Protein AF-A0A3N5VUL4-F1 (afdb_monomer_lite)

Foldseek 3Di:
DKDKDFPCVQPVPDDFAQVLFFWKKWWKAKQDQAKKKKWFQDPLGIQIKIKRADHPFTKIDTHTCVLQADFDPDDPDPCRRFWDDFLGIIMGGDPNHHHSRGGGMIMMGGDPDDDDMDMDTNDIDTHRDRPGMDTPDDDAQAELLRDGPSDDDPQDQPDLVSLVVVVVVVDPDDPPDPADADPQRAGPVAFDDQPQAWDWDQDPNDIFIAHNGGGTDDDDDDPDPDLQDWDFCVVNVRNYPDFPDLVQAHPDPDDDSVRTGRSSSVSVVSD

Secondary structure (DSSP, 8-state):
-EEEE-HHHH-TT--S--TT-SEEEEEEEESSS--EEEEEEETTEEEEEEEEEPBSS-EEEEEETHHHHS-----SSHHHHHEEEETTEEEEE-S-----S---EEEEE-SS-SS---EEEEEEEEESS----EE-S-S--B-TTS-BTT---TT--SSHHHHHHHHHHH----PPPSS-B-TTS-EEEEE----SS-EEEEETTEEEEE-TTSEEE-----S--SS--PEE-TT-GGGBSS---GGG----SSS-GGGEE-HHHHHHHH-

Structure (mmCIF, N/CA/C/O backbone):
data_AF-A0A3N5VUL4-F1
#
_entry.id   AF-A0A3N5VUL4-F1
#
loop_
_atom_site.group_PDB
_atom_site.id
_atom_site.type_symbol
_atom_site.label_atom_id
_atom_site.label_alt_id
_atom_site.label_comp_id
_atom_site.label_asym_id
_atom_site.label_entity_id
_atom_site.label_seq_id
_atom_site.pdbx_PDB_ins_code
_atom_site.Cartn_x
_atom_site.Cartn_y
_atom_site.Cartn_z
_atom_site.occupancy
_atom_site.B_iso_or_equiv
_atom_site.auth_seq_id
_atom_site.auth_comp_id
_atom_site.auth_asym_id
_atom_site.auth_atom_id
_atom_site.pdbx_PDB_model_num
ATOM 1 N N . MET A 1 1 ? -14.048 12.259 -1.646 1.00 84.81 1 MET A N 1
ATOM 2 C CA . MET A 1 1 ? -15.357 11.975 -1.009 1.00 84.81 1 MET A CA 1
ATOM 3 C C . MET A 1 1 ? -15.102 11.783 0.473 1.00 84.81 1 MET A C 1
ATOM 5 O O . MET A 1 1 ? -14.231 10.982 0.784 1.00 84.81 1 MET A O 1
ATOM 9 N N . GLU A 1 2 ? -15.780 12.524 1.351 1.00 92.75 2 GLU A N 1
ATOM 10 C CA . GLU A 1 2 ? -15.574 12.475 2.808 1.00 92.75 2 GLU A CA 1
ATOM 11 C C . GLU A 1 2 ? -16.905 12.273 3.532 1.00 92.75 2 GLU A C 1
ATOM 13 O O . GLU A 1 2 ? -17.906 12.890 3.168 1.00 92.75 2 GLU A O 1
ATOM 18 N N . TYR A 1 3 ? -16.890 11.415 4.549 1.00 94.94 3 TYR A N 1
ATOM 19 C CA . TYR A 1 3 ? -17.999 11.195 5.469 1.00 94.94 3 TYR A CA 1
ATOM 20 C C . TYR A 1 3 ? -17.507 11.392 6.894 1.00 94.94 3 TYR A C 1
ATOM 22 O O . TYR A 1 3 ? -16.401 10.961 7.222 1.00 94.94 3 TYR A O 1
ATOM 30 N N . GLN A 1 4 ? -18.320 12.035 7.726 1.00 96.62 4 GLN A N 1
ATOM 31 C CA . GLN A 1 4 ? -17.952 12.435 9.077 1.00 96.62 4 GLN A CA 1
ATOM 32 C C . GLN A 1 4 ? -19.106 12.164 10.040 1.00 96.62 4 GLN A C 1
ATOM 34 O O . GLN A 1 4 ? -20.265 12.402 9.701 1.00 96.62 4 GLN A O 1
ATOM 39 N N . TRP A 1 5 ? -18.775 11.682 11.235 1.00 96.19 5 TRP A N 1
ATOM 40 C CA . TRP A 1 5 ? -19.737 11.270 12.258 1.00 96.19 5 TRP A CA 1
ATOM 41 C C . TRP A 1 5 ? -19.286 11.718 13.646 1.00 96.19 5 TRP A C 1
ATOM 43 O O . TRP A 1 5 ? -18.079 11.825 13.905 1.00 96.19 5 TRP A O 1
ATOM 53 N N . LEU A 1 6 ? -20.238 11.918 14.560 1.00 95.75 6 LEU A N 1
ATOM 54 C CA . LEU A 1 6 ? -19.916 11.921 15.985 1.00 95.75 6 LEU A CA 1
ATOM 55 C C . LEU A 1 6 ? -19.549 10.488 16.405 1.00 95.75 6 LEU A C 1
ATOM 57 O O . LEU A 1 6 ? -20.132 9.533 15.884 1.00 95.75 6 LEU A O 1
ATOM 61 N N . PRO A 1 7 ? -18.635 10.290 17.372 1.00 93.50 7 PRO A N 1
ATOM 62 C CA . PRO A 1 7 ? -18.347 8.953 17.889 1.00 93.50 7 PRO A CA 1
ATOM 63 C C . PRO A 1 7 ? -19.614 8.207 18.335 1.00 93.50 7 PRO A C 1
ATOM 65 O O . PRO A 1 7 ? -19.766 7.020 18.061 1.00 93.50 7 PRO A O 1
ATOM 68 N N . GLN A 1 8 ? -20.566 8.913 18.948 1.00 93.75 8 GLN A N 1
ATOM 69 C CA . GLN A 1 8 ? -21.804 8.323 19.458 1.00 93.75 8 GLN A CA 1
ATOM 70 C C . GLN A 1 8 ? -22.770 7.876 18.350 1.00 93.75 8 GLN A C 1
ATOM 72 O O . GLN A 1 8 ? -23.564 6.968 18.591 1.00 93.75 8 GLN A O 1
ATOM 77 N N . ASP A 1 9 ? -22.672 8.445 17.143 1.00 92.62 9 ASP A N 1
ATOM 78 C CA . ASP A 1 9 ? -23.469 8.011 15.987 1.00 92.62 9 ASP A CA 1
ATOM 79 C C . ASP A 1 9 ? -22.989 6.652 15.453 1.00 92.62 9 ASP A C 1
ATOM 81 O O . ASP A 1 9 ? -23.769 5.881 14.899 1.00 92.62 9 ASP A O 1
ATOM 85 N N . LEU A 1 10 ? -21.696 6.352 15.625 1.00 89.31 10 LEU A N 1
ATOM 86 C CA . LEU A 1 10 ? -21.087 5.084 15.217 1.00 89.31 10 LEU A CA 1
ATOM 87 C C . LEU A 1 10 ? -21.292 3.992 16.270 1.00 89.31 10 LEU A C 1
ATOM 89 O O . LEU A 1 10 ? -21.499 2.828 15.932 1.00 89.31 10 LEU A O 1
ATOM 93 N N . GLN A 1 11 ? -21.199 4.365 17.547 1.00 90.69 11 GLN A N 1
ATOM 94 C CA . GLN A 1 11 ? -21.452 3.481 18.676 1.00 90.69 11 GLN A CA 1
ATOM 95 C C . GLN A 1 11 ? -21.804 4.332 19.912 1.00 90.69 11 GLN A C 1
ATOM 97 O O . GLN A 1 11 ? -20.922 5.015 20.439 1.00 90.69 11 GLN A O 1
ATOM 102 N N . PRO A 1 12 ? -23.043 4.263 20.443 1.00 91.38 12 PRO A N 1
ATOM 103 C CA . PRO A 1 12 ? -23.513 5.163 21.506 1.00 91.38 12 PRO A CA 1
ATOM 104 C C . PRO A 1 12 ? -22.659 5.183 22.781 1.00 91.38 12 PRO A C 1
ATOM 106 O O . PRO A 1 12 ? -22.635 6.179 23.497 1.00 91.38 12 PRO A O 1
ATOM 109 N N . ALA A 1 13 ? -21.951 4.088 23.070 1.00 91.44 13 ALA A N 1
ATOM 110 C CA . ALA A 1 13 ? -21.100 3.953 24.250 1.00 91.44 13 ALA A CA 1
ATOM 111 C C . ALA A 1 13 ? -19.697 4.577 24.099 1.00 91.44 13 ALA A C 1
ATOM 113 O O . ALA A 1 13 ? -18.911 4.525 25.047 1.00 91.44 13 ALA A O 1
ATOM 114 N N . LEU A 1 14 ? -19.340 5.128 22.932 1.00 93.81 14 LEU A N 1
ATOM 115 C CA . LEU A 1 14 ? -18.009 5.699 22.730 1.00 93.81 14 LEU A CA 1
ATOM 116 C C . LEU A 1 14 ? -17.835 7.013 23.511 1.00 93.81 14 LEU A C 1
ATOM 118 O O . LEU A 1 14 ? -18.619 7.950 23.328 1.00 93.81 14 LEU A O 1
ATOM 122 N N . PRO A 1 15 ? -16.788 7.123 24.351 1.00 95.44 15 PRO A N 1
ATOM 123 C CA . PRO A 1 15 ? -16.453 8.371 25.019 1.00 95.44 15 PRO A CA 1
ATOM 124 C C . PRO A 1 15 ? -15.832 9.369 24.036 1.00 95.44 15 PRO A C 1
ATOM 126 O O . PRO A 1 15 ? -15.377 9.007 22.950 1.00 95.44 15 PRO A O 1
ATOM 129 N N . THR A 1 16 ? -15.758 10.634 24.445 1.00 95.00 16 THR A N 1
ATOM 130 C CA . THR A 1 16 ? -14.994 11.663 23.725 1.00 95.00 16 THR A CA 1
ATOM 131 C C . THR A 1 16 ? -13.525 11.695 24.149 1.00 95.00 16 THR A C 1
ATOM 133 O O . THR A 1 16 ? -12.681 12.011 23.322 1.00 95.00 16 THR A O 1
ATOM 136 N N . ASP A 1 17 ? -13.189 11.343 25.397 1.00 97.00 17 ASP A N 1
ATOM 137 C CA . ASP A 1 17 ? -11.793 11.200 25.845 1.00 97.00 17 ASP A CA 1
ATOM 138 C C . ASP A 1 17 ? -11.268 9.801 25.516 1.00 97.00 17 ASP A C 1
ATOM 140 O O . ASP A 1 17 ? -11.751 8.789 26.037 1.00 97.00 17 ASP A O 1
ATOM 144 N N . TRP A 1 18 ? -10.289 9.742 24.616 1.00 97.44 18 TRP A N 1
ATOM 145 C CA . TRP A 1 18 ? -9.701 8.492 24.149 1.00 97.44 18 TRP A CA 1
ATOM 146 C C . TRP A 1 18 ? -8.355 8.198 24.813 1.00 97.44 18 TRP A C 1
ATOM 148 O O . TRP A 1 18 ? -7.779 7.143 24.544 1.00 97.44 18 TRP A O 1
ATOM 158 N N . THR A 1 19 ? -7.849 9.072 25.690 1.00 96.94 19 THR A N 1
ATOM 159 C CA . THR A 1 19 ? -6.567 8.919 26.408 1.00 96.94 19 THR A CA 1
ATOM 160 C C . THR A 1 19 ? -6.403 7.554 27.089 1.00 96.94 19 THR A C 1
ATOM 162 O O . THR A 1 19 ? -5.325 6.970 26.951 1.00 96.94 19 THR A O 1
ATOM 165 N N . PRO A 1 20 ? -7.433 6.976 27.750 1.00 97.62 20 PRO A N 1
ATOM 166 C CA . PRO A 1 20 ? -7.300 5.695 28.450 1.00 97.62 20 PRO A CA 1
ATOM 167 C C . PRO A 1 20 ? -7.137 4.466 27.547 1.00 97.62 20 PRO A C 1
ATOM 169 O O . PRO A 1 20 ? -6.882 3.378 28.062 1.00 97.62 20 PRO A O 1
ATOM 172 N N . TYR A 1 21 ? -7.339 4.608 26.235 1.00 98.00 21 TYR A N 1
ATOM 173 C CA . TYR A 1 21 ? -7.342 3.503 25.278 1.00 98.00 21 TYR A CA 1
ATOM 174 C C . TYR A 1 21 ? -6.051 3.473 24.464 1.00 98.00 21 TYR A C 1
ATOM 176 O O . TYR A 1 21 ? -5.418 4.508 24.217 1.00 98.00 21 TYR A O 1
ATOM 184 N N . ALA A 1 22 ? -5.670 2.276 24.030 1.00 97.56 22 ALA A N 1
ATOM 185 C CA . ALA A 1 22 ? -4.473 2.039 23.234 1.00 97.56 22 ALA A CA 1
ATOM 186 C C . ALA A 1 22 ? -4.798 1.779 21.758 1.00 97.56 22 ALA A C 1
ATOM 188 O O . ALA A 1 22 ? -3.968 2.087 20.902 1.00 97.56 22 ALA A O 1
ATOM 189 N N . PHE A 1 23 ? -5.996 1.274 21.450 1.00 97.56 23 PHE A N 1
ATOM 190 C CA . PHE A 1 23 ? -6.390 0.884 20.100 1.00 97.56 23 PHE A CA 1
ATOM 191 C C . PHE A 1 23 ? -7.765 1.422 19.724 1.00 97.56 23 PHE A C 1
ATOM 193 O O . PHE A 1 23 ? -8.701 1.402 20.522 1.00 97.56 23 PHE A O 1
ATOM 200 N N . LEU A 1 24 ? -7.875 1.841 18.466 1.00 96.56 24 LEU A N 1
ATOM 201 C CA . LEU A 1 24 ? -9.134 1.964 17.753 1.00 96.56 24 LEU A CA 1
ATOM 202 C C . LEU A 1 24 ? -9.337 0.691 16.931 1.00 96.56 24 LEU A C 1
ATOM 204 O O . LEU A 1 24 ? -8.494 0.344 16.111 1.00 96.56 24 LEU A O 1
ATOM 208 N N . VAL A 1 25 ? -10.451 -0.001 17.138 1.00 97.38 25 VAL A N 1
ATOM 209 C CA . VAL A 1 25 ? -10.757 -1.271 16.483 1.00 97.38 25 VAL A CA 1
ATOM 210 C C . VAL A 1 25 ? -11.926 -1.089 15.533 1.00 97.38 25 VAL A C 1
ATOM 212 O O . VAL A 1 25 ? -13.035 -0.740 15.947 1.00 97.38 25 VAL A O 1
ATOM 215 N N . LEU A 1 26 ? -11.669 -1.368 14.259 1.00 96.44 26 LEU A N 1
ATOM 216 C CA . LEU A 1 26 ? -12.654 -1.309 13.189 1.00 96.44 26 LEU A CA 1
ATOM 217 C C . LEU A 1 26 ? -12.894 -2.709 12.640 1.00 96.44 26 LEU A C 1
ATOM 219 O O . LEU A 1 26 ? -11.942 -3.449 12.398 1.00 96.44 26 LEU A O 1
ATOM 223 N N . GLU A 1 27 ? -14.153 -3.052 12.393 1.00 97.44 27 GLU A N 1
ATOM 224 C CA . GLU A 1 27 ? -14.478 -4.121 11.448 1.00 97.44 27 GLU A CA 1
ATOM 225 C C . GLU A 1 27 ? -14.976 -3.466 10.174 1.00 97.44 27 GLU A C 1
ATOM 227 O O . GLU A 1 27 ? -16.020 -2.804 10.190 1.00 97.44 27 GLU A O 1
ATOM 232 N N . LEU A 1 28 ? -14.198 -3.616 9.103 1.00 97.06 28 LEU A N 1
ATOM 233 C CA . LEU A 1 28 ? -14.430 -2.927 7.842 1.00 97.06 28 LEU A CA 1
ATOM 234 C C . LEU A 1 28 ? -14.247 -3.843 6.633 1.00 97.06 28 LEU A C 1
ATOM 236 O O . LEU A 1 28 ? -13.522 -4.837 6.701 1.00 97.06 28 LEU A O 1
ATOM 240 N N . LYS A 1 29 ? -14.886 -3.478 5.522 1.00 97.56 29 LYS A N 1
ATOM 241 C CA . LYS A 1 29 ? -14.668 -4.059 4.194 1.00 97.56 29 LYS A CA 1
ATOM 242 C C . LYS A 1 29 ? -14.556 -2.931 3.178 1.00 97.56 29 LYS A C 1
ATOM 244 O O . LYS A 1 29 ? -15.481 -2.135 3.034 1.00 97.56 29 LYS A O 1
ATOM 249 N N . ALA A 1 30 ? -13.438 -2.868 2.464 1.00 97.00 30 ALA A N 1
ATOM 250 C CA . ALA A 1 30 ? -13.284 -1.960 1.332 1.00 97.00 30 ALA A CA 1
ATOM 251 C C . ALA A 1 30 ? -13.648 -2.684 0.029 1.00 97.00 30 ALA A C 1
ATOM 253 O O . ALA A 1 30 ? -13.336 -3.864 -0.129 1.00 97.00 30 ALA A O 1
ATOM 254 N N . SER A 1 31 ? -14.278 -1.998 -0.924 1.00 96.06 31 SER A N 1
ATOM 255 C CA . SER A 1 31 ? -14.527 -2.569 -2.257 1.00 96.06 31 SER A CA 1
ATOM 256 C C . SER A 1 31 ? -13.331 -2.461 -3.205 1.00 96.06 31 SER A C 1
ATOM 258 O O . SER A 1 31 ? -13.317 -3.121 -4.236 1.00 96.06 31 SER A O 1
ATOM 260 N N . SER A 1 32 ? -12.326 -1.648 -2.868 1.00 94.56 32 SER A N 1
ATOM 261 C CA . SER A 1 32 ? -11.142 -1.417 -3.702 1.00 94.56 32 SER A CA 1
ATOM 262 C C . SER A 1 32 ? -9.880 -1.272 -2.845 1.00 94.56 32 SER A C 1
ATOM 264 O O . SER A 1 32 ? -10.002 -0.900 -1.675 1.00 94.56 32 SER A O 1
ATOM 266 N N . PRO A 1 33 ? -8.680 -1.485 -3.415 1.00 93.56 33 PRO A N 1
ATOM 267 C CA . PRO A 1 33 ? -7.413 -1.282 -2.711 1.00 93.56 33 PRO A CA 1
ATOM 268 C C . PRO A 1 33 ? -7.017 0.202 -2.589 1.00 93.56 33 PRO A C 1
ATOM 270 O O . PRO A 1 33 ? -5.944 0.510 -2.071 1.00 93.56 33 PRO A O 1
ATOM 273 N N . GLN A 1 34 ? -7.842 1.136 -3.087 1.00 94.44 34 GLN A N 1
ATOM 274 C CA . GLN A 1 34 ? -7.563 2.567 -2.977 1.00 94.44 34 GLN A CA 1
ATOM 275 C C . GLN A 1 34 ? -7.454 2.990 -1.517 1.00 94.44 34 GLN A C 1
ATOM 277 O O . GLN A 1 34 ? -8.210 2.545 -0.651 1.00 94.44 34 GLN A O 1
ATOM 282 N N . TYR A 1 35 ? -6.522 3.902 -1.266 1.00 94.25 35 TYR A N 1
ATOM 283 C CA . TYR A 1 35 ? -6.306 4.409 0.072 1.00 94.25 35 TYR A CA 1
ATOM 284 C C . TYR A 1 35 ? -7.491 5.240 0.545 1.00 94.25 35 TYR A C 1
ATOM 286 O O . TYR A 1 35 ? -8.078 6.007 -0.221 1.00 94.25 35 TYR A O 1
ATOM 294 N N . PHE A 1 36 ? -7.771 5.156 1.839 1.00 95.75 36 PHE A N 1
ATOM 295 C CA . PHE A 1 36 ? -8.637 6.113 2.508 1.00 95.75 36 PHE A CA 1
ATOM 296 C C . PHE A 1 36 ? -7.925 6.708 3.718 1.00 95.75 36 PHE A C 1
ATOM 298 O O . PHE A 1 36 ? -7.112 6.058 4.372 1.00 95.75 36 PHE A O 1
ATOM 305 N N . GLU A 1 37 ? -8.209 7.965 4.007 1.00 95.94 37 GLU A N 1
ATOM 306 C CA . GLU A 1 37 ? -7.784 8.636 5.221 1.00 95.94 37 GLU A CA 1
ATOM 307 C C . GLU A 1 37 ? -8.825 8.385 6.313 1.00 95.94 37 GLU A C 1
ATOM 309 O O . GLU A 1 37 ? -10.016 8.584 6.086 1.00 95.94 37 GLU A O 1
ATOM 314 N N . LEU A 1 38 ? -8.370 7.944 7.483 1.00 95.75 38 LEU A N 1
ATOM 315 C CA . LEU A 1 38 ? -9.141 7.940 8.719 1.00 95.75 38 LEU A CA 1
ATOM 316 C C . LEU A 1 38 ? -8.635 9.095 9.580 1.00 95.75 38 LEU A C 1
ATOM 318 O O . LEU A 1 38 ? -7.469 9.089 9.990 1.00 95.75 38 LEU A O 1
ATOM 322 N N . ALA A 1 39 ? -9.500 10.063 9.861 1.00 96.19 39 ALA A N 1
ATOM 323 C CA . ALA A 1 39 ? -9.176 11.231 10.664 1.00 96.19 39 ALA A CA 1
ATOM 324 C C . ALA A 1 39 ? -9.988 11.268 11.964 1.00 96.19 39 ALA A C 1
ATOM 326 O O . ALA A 1 39 ? -11.185 10.989 11.984 1.00 96.19 39 ALA A O 1
ATOM 327 N N . LEU A 1 40 ? -9.317 11.646 13.048 1.00 96.94 40 LEU A N 1
ATOM 328 C CA . LEU A 1 40 ? -9.894 11.988 14.342 1.00 96.94 40 LEU A CA 1
ATOM 329 C C . LEU A 1 40 ? -9.774 13.503 14.500 1.00 96.94 40 LEU A C 1
ATOM 331 O O . LEU A 1 40 ? -8.664 14.038 14.546 1.00 96.94 40 LEU A O 1
ATOM 335 N N . HIS A 1 41 ? -10.900 14.203 14.551 1.00 97.31 41 HIS A N 1
ATOM 336 C CA . HIS A 1 41 ? -10.926 15.654 14.706 1.00 97.31 41 HIS A CA 1
ATOM 337 C C . HIS A 1 41 ? -11.034 16.008 16.181 1.00 97.31 41 HIS A C 1
ATOM 339 O O . HIS A 1 41 ? -11.937 15.536 16.875 1.00 97.31 41 HIS A O 1
ATOM 345 N N . THR A 1 42 ? -10.111 16.842 16.647 1.00 96.94 42 THR A N 1
ATOM 346 C CA . THR A 1 42 ? -10.080 17.365 18.016 1.00 96.94 42 THR A CA 1
ATOM 347 C C . THR A 1 42 ? -10.165 18.893 17.984 1.00 96.94 42 THR A C 1
ATOM 349 O O . THR A 1 42 ? -9.947 19.497 16.924 1.00 96.94 42 THR A O 1
ATOM 352 N N . PRO A 1 43 ? -10.371 19.566 19.132 1.00 96.69 43 PRO A N 1
ATOM 353 C CA . PRO A 1 43 ? -10.315 21.027 19.193 1.00 96.69 43 PRO A CA 1
ATOM 354 C C . PRO A 1 43 ? -8.973 21.619 18.723 1.00 96.69 43 PRO A C 1
ATOM 356 O O . PRO A 1 43 ? -8.901 22.789 18.358 1.00 96.69 43 PRO A O 1
ATOM 359 N N . GLN A 1 44 ? -7.899 20.821 18.729 1.00 94.75 44 GLN A N 1
ATOM 360 C CA . GLN A 1 44 ? -6.546 21.200 18.310 1.00 94.75 44 GLN A CA 1
ATOM 361 C C . GLN A 1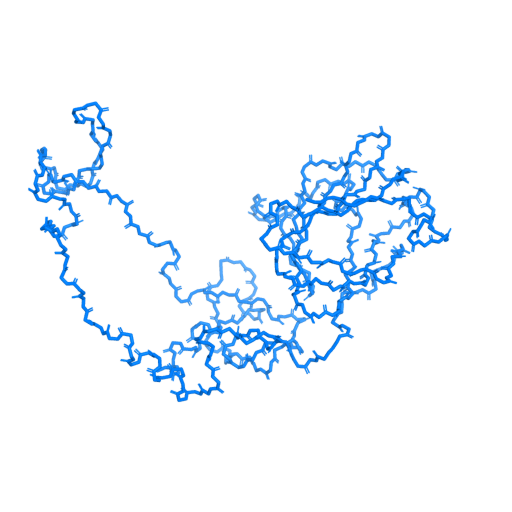 44 ? -6.216 20.743 16.875 1.00 94.75 44 GLN A C 1
ATOM 363 O O . GLN A 1 44 ? -5.046 20.749 16.476 1.00 94.75 44 GLN A O 1
ATOM 368 N N . GLY A 1 45 ? -7.222 20.319 16.107 1.00 94.44 45 GLY A N 1
ATOM 369 C CA . GLY A 1 45 ? -7.112 19.942 14.700 1.00 94.44 45 GLY A CA 1
ATOM 370 C C . GLY A 1 45 ? -7.211 18.439 14.436 1.00 94.44 45 GLY A C 1
ATOM 371 O O . GLY A 1 45 ? -7.292 17.616 15.344 1.00 94.44 45 GLY A O 1
ATOM 372 N N . ALA A 1 46 ? -7.199 18.082 13.153 1.00 94.69 46 ALA A N 1
ATOM 373 C CA . ALA A 1 46 ? -7.311 16.698 12.709 1.00 94.69 46 ALA A CA 1
ATOM 374 C C . ALA A 1 46 ? -6.013 15.905 12.939 1.00 94.69 46 ALA A C 1
ATOM 376 O O . ALA A 1 46 ? -4.908 16.397 12.682 1.00 94.69 46 ALA A O 1
ATOM 377 N N . ARG A 1 47 ? -6.167 14.655 13.382 1.00 94.62 47 ARG A N 1
ATOM 378 C CA . ARG A 1 47 ? -5.133 13.614 13.467 1.00 94.62 47 ARG A CA 1
ATOM 379 C C . ARG A 1 47 ? -5.508 12.528 12.483 1.00 94.62 47 ARG A C 1
ATOM 381 O O . ARG A 1 47 ? -6.604 11.993 12.603 1.00 94.62 47 ARG A O 1
ATOM 388 N N . SER A 1 48 ? -4.653 12.190 11.527 1.00 93.75 48 SER A N 1
ATOM 389 C CA . SER A 1 48 ? -5.062 11.240 10.496 1.00 93.75 48 SER A CA 1
ATOM 390 C C . SER A 1 48 ? -4.003 10.230 10.112 1.00 93.75 48 SER A C 1
ATOM 392 O O . SER A 1 48 ? -2.793 10.439 10.229 1.00 93.75 48 SER A O 1
ATOM 394 N N . VAL A 1 49 ? -4.504 9.096 9.642 1.00 93.75 49 VAL A N 1
ATOM 395 C CA . VAL A 1 49 ? -3.708 8.009 9.094 1.00 93.75 49 VAL A CA 1
ATOM 396 C C . VAL A 1 49 ? -4.316 7.577 7.768 1.00 93.75 49 VAL A C 1
ATOM 398 O O . VAL A 1 49 ? -5.529 7.647 7.569 1.00 93.75 49 VAL A O 1
ATOM 401 N N . ARG A 1 50 ? -3.472 7.109 6.858 1.00 93.88 50 ARG A N 1
ATOM 402 C CA . ARG A 1 50 ? -3.878 6.578 5.562 1.00 93.88 50 ARG A CA 1
ATOM 403 C C . ARG A 1 50 ? -3.903 5.060 5.617 1.00 93.88 50 ARG A C 1
ATOM 405 O O . ARG A 1 50 ? -2.869 4.441 5.851 1.00 93.88 50 ARG A O 1
ATOM 412 N N . PHE A 1 51 ? -5.062 4.471 5.370 1.00 94.94 51 PHE A N 1
ATOM 413 C CA . PHE A 1 51 ? -5.264 3.033 5.274 1.00 94.94 51 PHE A CA 1
ATOM 414 C C . PHE A 1 51 ? -5.038 2.526 3.858 1.00 94.94 51 PHE A C 1
ATOM 416 O O . PHE A 1 51 ? -5.508 3.124 2.894 1.00 94.94 51 PHE A O 1
ATOM 423 N N . HIS A 1 52 ? -4.373 1.380 3.764 1.00 94.88 52 HIS A N 1
ATOM 424 C CA . HIS A 1 52 ? -4.277 0.544 2.573 1.00 94.88 52 HIS A CA 1
ATOM 425 C C . HIS A 1 52 ? -5.034 -0.744 2.890 1.00 94.88 52 HIS A C 1
ATOM 427 O O . HIS A 1 52 ? -4.485 -1.624 3.569 1.00 94.88 52 HIS A O 1
ATOM 433 N N . PRO A 1 53 ? -6.317 -0.824 2.523 1.00 94.81 53 PRO A N 1
ATOM 434 C CA . PRO A 1 53 ? -7.145 -1.957 2.892 1.00 94.81 53 PRO A CA 1
ATOM 435 C C . PRO A 1 53 ? -6.900 -3.155 1.972 1.00 94.81 53 PRO A C 1
ATOM 437 O O . PRO A 1 53 ? -6.507 -3.002 0.817 1.00 94.81 53 PRO A O 1
ATOM 440 N N . PHE A 1 54 ? -7.223 -4.349 2.463 1.00 95.19 54 PHE A N 1
ATOM 441 C CA . PHE A 1 54 ? -7.583 -5.451 1.575 1.00 95.19 54 PHE A CA 1
ATOM 442 C C . PHE A 1 54 ? -8.971 -5.202 0.980 1.00 95.19 54 PHE A C 1
ATOM 444 O O . PHE A 1 54 ? -9.890 -4.783 1.691 1.00 95.19 54 PHE A O 1
ATOM 451 N N . GLN A 1 55 ? -9.132 -5.476 -0.313 1.00 95.25 55 GLN A N 1
ATOM 452 C CA . GLN A 1 55 ? -10.409 -5.338 -1.004 1.00 95.25 55 GLN A CA 1
ATOM 453 C C . GLN A 1 55 ? -11.248 -6.620 -0.949 1.00 95.25 55 GLN A C 1
ATOM 455 O O . GLN A 1 55 ? -10.732 -7.732 -1.020 1.00 95.25 55 GLN A O 1
ATOM 460 N N . GLY A 1 56 ? -12.568 -6.468 -0.858 1.00 96.31 56 GLY A N 1
ATOM 461 C CA . GLY A 1 56 ? -13.531 -7.563 -1.002 1.00 96.31 56 GLY A CA 1
ATOM 462 C C . GLY A 1 56 ? -13.691 -8.473 0.219 1.00 96.31 56 GLY A C 1
ATOM 463 O O . GLY A 1 56 ? -14.527 -9.371 0.183 1.00 96.31 56 GLY A O 1
ATOM 464 N N . VAL A 1 57 ? -12.968 -8.231 1.318 1.00 97.44 57 VAL A N 1
ATOM 465 C CA . VAL A 1 57 ? -12.995 -9.078 2.522 1.00 97.44 57 VAL A CA 1
ATOM 466 C C . VAL A 1 57 ? -13.192 -8.266 3.797 1.00 97.44 57 VAL A C 1
ATOM 468 O O . VAL A 1 57 ? -12.630 -7.183 3.956 1.00 97.44 57 VAL A O 1
ATOM 471 N N . TRP A 1 58 ? -14.002 -8.788 4.721 1.00 98.06 58 TRP A N 1
ATOM 472 C CA . TRP A 1 58 ? -14.128 -8.205 6.054 1.00 98.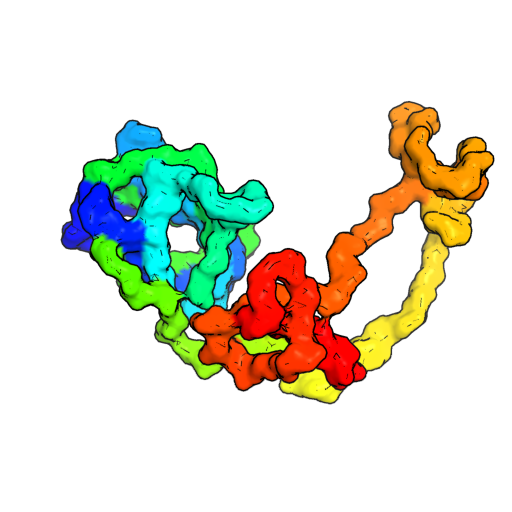06 58 TRP A CA 1
ATOM 473 C C . TRP A 1 58 ? -12.849 -8.436 6.851 1.00 98.06 58 TRP A C 1
ATOM 475 O O . TRP A 1 58 ? -12.377 -9.568 6.972 1.00 98.06 58 TRP A O 1
ATOM 485 N N . VAL A 1 59 ? -12.319 -7.373 7.445 1.00 97.62 59 VAL A N 1
ATOM 486 C CA . VAL A 1 59 ? -11.151 -7.431 8.324 1.00 97.62 59 VAL A CA 1
ATOM 487 C C . VAL A 1 59 ? -11.443 -6.734 9.642 1.00 97.62 59 VAL A C 1
ATOM 489 O O . VAL A 1 59 ? -12.161 -5.735 9.688 1.00 97.62 59 VAL A O 1
ATOM 492 N N . ARG A 1 60 ? -10.842 -7.242 10.717 1.00 98.00 60 ARG A N 1
ATOM 493 C CA . ARG A 1 60 ? -10.618 -6.485 11.943 1.00 98.00 60 ARG A CA 1
ATOM 494 C C . ARG A 1 60 ? -9.289 -5.756 11.815 1.00 98.00 60 ARG A C 1
ATOM 496 O O . ARG A 1 60 ? -8.257 -6.400 11.614 1.00 98.00 60 ARG A O 1
ATOM 503 N N . ALA A 1 61 ? -9.328 -4.439 11.952 1.00 97.12 61 ALA A N 1
ATOM 504 C CA . ALA A 1 61 ? -8.160 -3.579 12.023 1.00 97.12 61 ALA A CA 1
ATOM 505 C C . ALA A 1 61 ? -8.024 -3.035 13.450 1.00 97.12 61 ALA A C 1
ATOM 507 O O . ALA A 1 61 ? -8.853 -2.231 13.880 1.00 97.12 61 ALA A O 1
ATOM 508 N N . ALA A 1 62 ? -7.001 -3.481 14.182 1.00 96.94 62 ALA A N 1
ATOM 509 C CA . ALA A 1 62 ? -6.638 -2.943 15.488 1.00 96.94 62 ALA A CA 1
ATOM 510 C C . ALA A 1 62 ? -5.580 -1.851 15.285 1.00 96.94 62 ALA A C 1
ATOM 512 O O . ALA A 1 62 ? -4.396 -2.120 15.089 1.00 96.94 62 ALA A O 1
ATOM 513 N N . VAL A 1 63 ? -6.029 -0.600 15.273 1.00 95.06 63 VAL A N 1
ATOM 514 C CA . VAL A 1 63 ? -5.238 0.577 14.913 1.00 95.06 63 VAL A CA 1
ATOM 515 C C . VAL A 1 63 ? -4.636 1.179 16.181 1.00 95.06 63 VAL A C 1
ATOM 517 O O . VAL A 1 63 ? -5.385 1.703 17.010 1.00 95.06 63 VAL A O 1
ATOM 520 N N . PRO A 1 64 ? -3.306 1.150 16.365 1.00 93.94 64 PRO A N 1
ATOM 521 C CA . PRO A 1 64 ? -2.703 1.717 17.563 1.00 93.94 64 PRO A CA 1
ATOM 522 C C . PRO A 1 64 ? -2.905 3.240 17.623 1.00 93.94 64 PRO A C 1
ATOM 524 O O . PRO A 1 64 ? -2.455 3.977 16.744 1.00 93.94 64 PRO A O 1
ATOM 527 N N . LEU A 1 65 ? -3.537 3.733 18.690 1.00 94.94 65 LEU A N 1
ATOM 528 C CA . LEU A 1 65 ? -3.836 5.157 18.878 1.0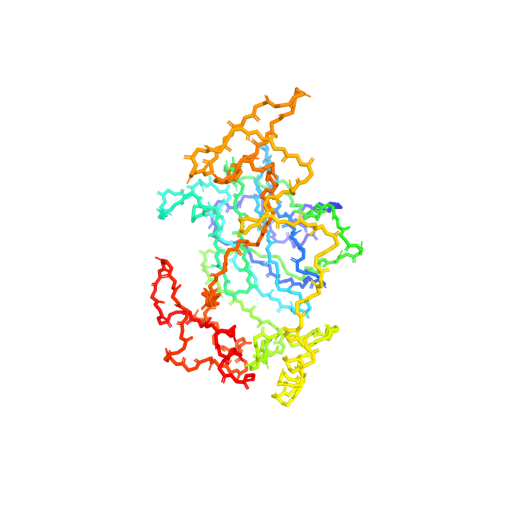0 94.94 65 LEU A CA 1
ATOM 529 C C . LEU A 1 65 ? -2.584 6.008 19.105 1.00 94.94 65 LEU A C 1
ATOM 531 O O . LEU A 1 65 ? -2.611 7.209 18.845 1.00 94.94 65 LEU A O 1
ATOM 535 N N . HIS A 1 66 ? -1.470 5.411 19.540 1.00 90.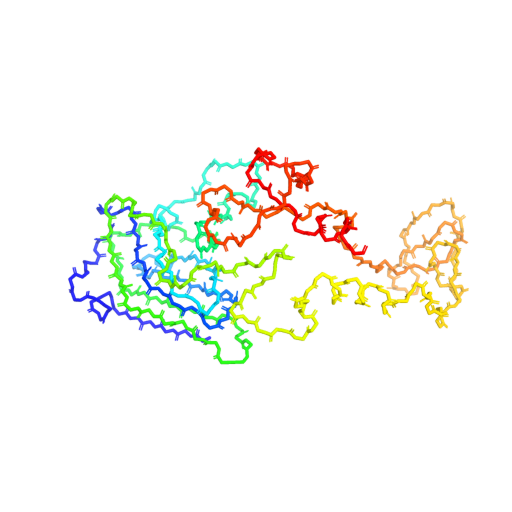88 66 HIS A N 1
ATOM 536 C CA . HIS A 1 66 ? -0.210 6.142 19.706 1.00 90.88 66 HIS A CA 1
ATOM 537 C C . HIS A 1 66 ? 0.259 6.795 18.393 1.00 90.88 66 HIS A C 1
ATOM 539 O O . HIS A 1 66 ? 0.828 7.882 18.426 1.00 90.88 66 HIS A O 1
ATOM 545 N N . HIS A 1 67 ? -0.080 6.216 17.235 1.00 89.38 67 HIS A N 1
ATOM 546 C CA . HIS A 1 67 ? 0.235 6.785 15.921 1.00 89.38 67 HIS A CA 1
ATOM 547 C C . HIS A 1 67 ? -0.460 8.120 15.621 1.00 89.38 67 HIS A C 1
ATOM 549 O O . HIS A 1 67 ? 0.027 8.890 14.792 1.00 89.38 67 HIS A O 1
ATOM 555 N N . PHE A 1 68 ? -1.578 8.403 16.293 1.00 93.19 68 PHE A N 1
ATOM 556 C CA . PHE A 1 68 ? -2.281 9.685 16.224 1.00 93.19 68 PHE A CA 1
ATOM 557 C C . PHE A 1 68 ? -1.762 10.683 17.268 1.00 93.19 68 PHE A C 1
ATOM 559 O O . PHE A 1 68 ? -1.986 11.882 17.121 1.00 93.19 68 PHE A O 1
ATOM 566 N N . ARG A 1 69 ? -1.080 10.203 18.318 1.00 92.19 69 ARG A N 1
ATOM 567 C CA . ARG A 1 69 ? -0.654 11.005 19.477 1.00 92.19 69 ARG A CA 1
ATOM 568 C C . ARG A 1 69 ? 0.754 11.545 19.357 1.00 92.19 69 ARG A C 1
ATOM 570 O O . ARG A 1 69 ? 1.003 12.690 19.724 1.00 92.19 69 ARG A O 1
ATOM 577 N N . GLU A 1 70 ? 1.664 10.739 18.828 1.00 87.75 70 GLU A N 1
ATOM 578 C CA . GLU A 1 70 ? 3.072 11.095 18.752 1.00 87.75 70 GLU A CA 1
ATOM 579 C C . GLU A 1 70 ? 3.749 10.550 17.487 1.00 87.75 70 GLU A C 1
ATOM 581 O O . GLU A 1 70 ? 3.415 9.459 17.015 1.00 87.75 70 GLU A O 1
ATOM 586 N N . PRO A 1 71 ? 4.717 11.291 16.917 1.00 79.88 71 PRO A N 1
ATOM 587 C CA . PRO A 1 71 ? 5.550 10.769 15.847 1.00 79.88 71 PRO A CA 1
ATOM 588 C C . PRO A 1 71 ? 6.354 9.565 16.333 1.00 79.88 71 PRO A C 1
ATOM 590 O O . PRO A 1 71 ? 6.914 9.578 17.432 1.00 79.88 71 PRO A O 1
ATOM 593 N N . LEU A 1 72 ? 6.496 8.554 15.479 1.00 76.12 72 LEU A N 1
ATOM 594 C CA . LEU A 1 72 ? 7.408 7.453 15.759 1.00 76.12 72 LEU A CA 1
ATOM 595 C C . LEU A 1 72 ? 8.856 7.949 15.748 1.00 76.12 72 LEU A C 1
ATOM 597 O O . LEU A 1 72 ? 9.282 8.651 14.833 1.00 76.12 72 LEU A O 1
ATOM 601 N N . LYS A 1 73 ? 9.613 7.560 16.777 1.00 71.75 73 LYS A N 1
ATOM 602 C CA . LYS A 1 73 ? 11.014 7.969 16.982 1.00 71.75 73 LYS A CA 1
ATOM 603 C C . LYS A 1 73 ? 12.023 6.855 16.683 1.00 71.75 73 LYS A C 1
ATOM 605 O O . LYS A 1 73 ? 13.219 7.070 16.834 1.00 71.75 73 LYS A O 1
ATOM 610 N N . ALA A 1 74 ? 11.548 5.677 16.272 1.00 68.56 74 ALA A N 1
ATOM 611 C CA . ALA A 1 74 ? 12.374 4.507 15.995 1.00 68.56 74 ALA A CA 1
ATOM 612 C C . ALA A 1 74 ? 12.020 3.885 14.635 1.00 68.56 74 ALA A C 1
ATOM 614 O O . ALA A 1 74 ? 10.853 3.612 14.337 1.00 68.56 74 ALA A O 1
ATOM 615 N N . GLY A 1 75 ? 13.051 3.667 13.822 1.00 66.50 75 GLY A N 1
ATOM 616 C CA . GLY A 1 75 ? 12.989 3.151 12.458 1.00 66.50 75 GLY A CA 1
ATOM 617 C C . GLY A 1 75 ? 14.377 3.207 11.812 1.00 66.50 75 GLY A C 1
ATOM 618 O O . GLY A 1 75 ? 15.276 3.850 12.350 1.00 66.50 75 GLY A O 1
ATOM 619 N N . HIS A 1 76 ? 14.566 2.517 10.689 1.00 70.50 76 HIS A N 1
ATOM 620 C CA . HIS A 1 76 ? 15.851 2.466 9.976 1.00 70.50 76 HIS A CA 1
ATOM 621 C C . HIS A 1 76 ? 15.964 3.512 8.852 1.00 70.50 76 HIS A C 1
ATOM 623 O O . HIS A 1 76 ? 17.060 3.780 8.371 1.00 70.50 76 HIS A O 1
ATOM 629 N N . ASP A 1 77 ? 14.845 4.116 8.445 1.00 75.12 77 ASP A N 1
ATOM 630 C CA . ASP A 1 77 ? 14.774 5.229 7.493 1.00 75.12 77 ASP A CA 1
ATOM 631 C C . ASP A 1 77 ? 13.482 6.053 7.682 1.00 75.12 77 ASP A C 1
ATOM 633 O O . ASP A 1 77 ? 12.603 5.696 8.472 1.00 75.12 77 ASP A O 1
ATOM 637 N N . LEU A 1 78 ? 13.338 7.153 6.936 1.00 75.38 78 LEU A N 1
ATOM 638 C CA . LEU A 1 78 ? 12.151 8.015 7.004 1.00 75.38 78 LEU A CA 1
ATOM 639 C C . LEU A 1 78 ? 10.850 7.303 6.604 1.00 75.38 78 LEU A C 1
ATOM 641 O O . LEU A 1 78 ? 9.797 7.625 7.155 1.00 75.38 78 LEU A O 1
ATOM 645 N N . ALA A 1 79 ? 10.902 6.347 5.672 1.00 73.94 79 ALA A N 1
ATOM 646 C CA . ALA A 1 79 ? 9.721 5.603 5.254 1.00 73.94 79 ALA A CA 1
ATOM 647 C C . ALA A 1 79 ? 9.232 4.701 6.394 1.00 73.94 79 ALA A C 1
ATOM 649 O O . ALA A 1 79 ? 8.044 4.696 6.705 1.00 73.94 79 ALA A O 1
ATOM 650 N N . SER A 1 80 ? 10.142 4.027 7.097 1.00 74.06 80 SER A N 1
ATOM 651 C CA . SER A 1 80 ? 9.852 3.144 8.228 1.00 74.06 80 SER A CA 1
ATOM 652 C C . SER A 1 80 ? 9.214 3.862 9.424 1.00 74.06 80 SER A C 1
ATOM 654 O O . SER A 1 80 ? 8.546 3.217 10.234 1.00 74.06 80 SER A O 1
ATOM 656 N N . LEU A 1 81 ? 9.370 5.188 9.534 1.00 77.75 81 LEU A N 1
ATOM 657 C CA . LEU A 1 81 ? 8.701 6.005 10.555 1.00 77.75 81 LEU A CA 1
ATOM 658 C C . LEU A 1 81 ? 7.226 6.264 10.227 1.00 77.75 81 LEU A C 1
ATOM 660 O O . LEU A 1 81 ? 6.429 6.460 11.139 1.00 77.75 81 LEU A O 1
ATOM 664 N N . GLY A 1 82 ? 6.862 6.276 8.944 1.00 76.94 82 GLY A N 1
ATOM 665 C CA . GLY A 1 82 ? 5.493 6.530 8.495 1.00 76.94 82 GLY A CA 1
ATOM 666 C C . GLY A 1 82 ? 4.722 5.262 8.150 1.00 76.94 82 GLY A C 1
ATOM 667 O O . GLY A 1 82 ? 3.517 5.227 8.337 1.00 76.94 82 GLY A O 1
ATOM 668 N N . ASN A 1 83 ? 5.405 4.230 7.663 1.00 84.69 83 ASN A N 1
ATOM 669 C CA . ASN A 1 83 ? 4.814 3.092 6.973 1.00 84.69 83 ASN A CA 1
ATOM 670 C C . ASN A 1 83 ? 4.825 1.847 7.859 1.00 84.69 83 ASN A C 1
ATOM 672 O O . ASN A 1 83 ? 5.899 1.312 8.143 1.00 84.69 83 ASN A O 1
ATOM 676 N N . LYS A 1 84 ? 3.649 1.364 8.276 1.00 86.31 84 LYS A N 1
ATOM 677 C CA . LYS A 1 84 ? 3.540 0.167 9.118 1.00 86.31 84 LYS A CA 1
ATOM 678 C C . LYS A 1 84 ? 2.685 -0.912 8.464 1.00 86.31 84 LYS A C 1
ATOM 680 O O . LYS A 1 84 ? 1.478 -0.715 8.302 1.00 86.31 84 LYS A O 1
ATOM 685 N N . PRO A 1 85 ? 3.279 -2.074 8.135 1.00 87.62 85 PRO A N 1
ATOM 686 C CA . PRO A 1 85 ? 2.489 -3.243 7.805 1.00 87.62 85 PRO A CA 1
ATOM 687 C C . PRO A 1 85 ? 1.774 -3.745 9.064 1.00 87.62 85 PRO A C 1
ATOM 689 O O . PRO A 1 85 ? 2.352 -3.818 10.149 1.00 87.62 85 PRO A O 1
ATOM 692 N N . ARG A 1 86 ? 0.503 -4.092 8.906 1.00 90.81 86 ARG A N 1
ATOM 693 C CA . ARG A 1 86 ? -0.388 -4.688 9.913 1.00 90.81 86 ARG A CA 1
ATOM 694 C C . ARG A 1 86 ? -0.976 -5.961 9.334 1.00 90.81 86 ARG A C 1
ATOM 696 O O . ARG A 1 86 ? -0.989 -6.079 8.123 1.00 90.81 86 ARG A O 1
ATOM 703 N N . LYS A 1 87 ? -1.437 -6.951 10.095 1.00 92.31 87 LYS A N 1
ATOM 704 C CA . LYS A 1 87 ? -1.730 -8.285 9.512 1.00 92.31 87 LYS A CA 1
ATOM 705 C C . LYS A 1 87 ? -2.668 -8.229 8.293 1.00 92.31 87 LYS A C 1
ATOM 707 O O . LYS A 1 87 ? -2.449 -8.946 7.322 1.00 92.31 87 LYS A O 1
ATOM 712 N N . THR A 1 88 ? -3.651 -7.333 8.334 1.00 92.31 88 THR A N 1
ATOM 713 C CA . THR A 1 88 ? -4.736 -7.230 7.348 1.00 92.31 88 THR A CA 1
ATOM 714 C C . THR A 1 88 ? -4.803 -5.904 6.591 1.00 92.31 88 THR A C 1
ATOM 716 O O . THR A 1 88 ? -5.738 -5.679 5.828 1.00 92.31 88 THR A O 1
ATOM 719 N N . PHE A 1 89 ? -3.841 -5.005 6.804 1.00 92.56 89 PHE A N 1
ATOM 720 C CA . PHE A 1 89 ? -3.787 -3.704 6.139 1.00 92.56 89 PHE A CA 1
ATOM 721 C C . PHE A 1 89 ? -2.369 -3.132 6.177 1.00 92.56 89 PHE A C 1
ATOM 723 O O . PHE A 1 89 ? -1.474 -3.637 6.858 1.00 92.56 89 PHE A O 1
ATOM 730 N N . PHE A 1 90 ? -2.151 -2.047 5.452 1.00 91.19 90 PHE A N 1
ATOM 731 C CA . PHE A 1 90 ? -0.999 -1.179 5.664 1.00 91.19 90 PHE A CA 1
ATOM 732 C C . PHE A 1 90 ? -1.490 0.179 6.147 1.00 91.19 90 PHE A C 1
ATOM 734 O O . PHE A 1 90 ? -2.571 0.621 5.758 1.00 91.19 90 PHE A O 1
ATOM 741 N N . VAL A 1 91 ? -0.718 0.846 6.997 1.00 91.19 91 VAL A N 1
ATOM 742 C CA . VAL A 1 91 ? -1.064 2.188 7.465 1.00 91.19 91 VAL A CA 1
ATOM 743 C C . VAL A 1 91 ? 0.107 3.142 7.273 1.00 91.19 91 VAL A C 1
ATOM 745 O O . VAL A 1 91 ? 1.251 2.799 7.582 1.00 91.19 91 VAL A O 1
ATOM 748 N N . ASN A 1 92 ? -0.178 4.335 6.740 1.00 90.31 92 ASN A N 1
ATOM 749 C CA . ASN A 1 92 ? 0.752 5.459 6.760 1.00 90.31 92 ASN A CA 1
ATOM 750 C C . ASN A 1 92 ? 0.305 6.508 7.770 1.00 90.31 92 ASN A C 1
ATOM 752 O O . ASN A 1 92 ? -0.881 6.822 7.861 1.00 90.31 92 ASN A O 1
ATOM 756 N N . PHE A 1 93 ? 1.253 7.122 8.461 1.00 83.56 93 PHE A N 1
ATOM 757 C CA . PHE A 1 93 ? 0.961 8.200 9.402 1.00 83.56 93 PHE A CA 1
ATOM 758 C C . PHE A 1 93 ? 1.298 9.559 8.802 1.00 83.56 93 PHE A C 1
ATOM 760 O O . PHE A 1 93 ? 2.387 9.764 8.259 1.00 83.56 93 PHE A O 1
ATOM 767 N N . HIS A 1 94 ? 0.372 10.506 8.931 1.00 78.00 94 HIS A N 1
ATOM 768 C CA . HIS A 1 94 ? 0.631 11.904 8.607 1.00 78.00 94 HIS A CA 1
ATOM 769 C C . HIS A 1 94 ? 1.398 12.578 9.751 1.00 78.00 94 HIS A C 1
ATOM 771 O O . HIS A 1 94 ? 1.381 12.100 10.877 1.00 78.00 94 HIS A O 1
ATOM 777 N N . LYS A 1 95 ? 2.092 13.692 9.491 1.00 78.94 95 LYS A N 1
ATOM 778 C CA . LYS A 1 95 ? 2.835 14.451 10.522 1.00 78.94 95 LYS A CA 1
ATOM 779 C C . LYS A 1 95 ? 1.933 15.440 11.275 1.00 78.94 95 LYS A C 1
ATOM 781 O O . LYS A 1 95 ? 2.302 16.597 11.457 1.00 78.94 95 LYS A O 1
ATOM 786 N N . ASN A 1 96 ? 0.722 15.020 11.627 1.00 89.81 96 ASN A N 1
ATOM 787 C CA . ASN A 1 96 ? -0.298 15.855 12.264 1.00 89.81 96 ASN A CA 1
ATOM 788 C C . ASN A 1 96 ? -0.699 15.332 13.648 1.00 89.81 96 ASN A C 1
ATOM 790 O O . ASN A 1 96 ? -1.809 15.612 14.073 1.00 89.81 96 ASN A O 1
ATOM 794 N N . GLN A 1 97 ? 0.167 14.581 14.336 1.00 92.00 97 GLN A N 1
ATOM 795 C CA . GLN A 1 97 ? -0.126 13.985 15.642 1.00 92.00 97 GLN A CA 1
ATOM 796 C C . GLN A 1 97 ? -0.404 15.007 16.757 1.00 92.00 97 GLN A C 1
ATOM 798 O O . GLN A 1 97 ? 0.072 16.141 16.720 1.00 92.00 97 GLN A O 1
ATOM 803 N N . GLY A 1 98 ? -1.138 14.579 17.784 1.00 93.62 98 GLY A N 1
ATOM 804 C CA . GLY A 1 98 ? -1.428 15.376 18.973 1.00 93.62 98 GLY A CA 1
ATOM 805 C C . GLY A 1 98 ? -2.409 14.688 19.929 1.00 93.62 98 GLY A C 1
ATOM 806 O O . GLY A 1 98 ? -2.797 13.543 19.696 1.00 93.62 98 GLY A O 1
ATOM 807 N N . PRO A 1 99 ? -2.819 15.362 21.015 1.00 95.25 99 PRO A N 1
ATOM 808 C CA . PRO A 1 99 ? -3.629 14.747 22.063 1.00 95.25 99 PRO A CA 1
ATOM 809 C C . PRO A 1 99 ? -4.977 14.236 21.536 1.00 95.25 99 PRO A C 1
ATOM 811 O O . PRO A 1 99 ? -5.526 14.779 20.578 1.00 95.25 99 PRO A O 1
ATOM 814 N N . LEU A 1 100 ? -5.482 13.183 22.184 1.00 96.88 100 LEU A N 1
ATOM 815 C CA . LEU A 1 100 ? -6.801 12.580 21.952 1.00 96.88 100 LEU A CA 1
ATOM 816 C C . LEU A 1 100 ? -7.647 12.605 23.241 1.00 96.88 100 LEU A C 1
ATOM 818 O O . LEU A 1 100 ? -8.418 11.686 23.508 1.00 96.88 100 LEU A O 1
ATOM 822 N N . ASP A 1 101 ? -7.457 13.640 24.056 1.00 96.69 101 ASP A N 1
ATOM 823 C CA . ASP A 1 101 ? -8.222 13.929 25.276 1.00 96.69 101 ASP A CA 1
ATOM 824 C C . ASP A 1 101 ? -9.666 14.362 24.974 1.00 96.69 101 ASP A C 1
ATOM 826 O O . ASP A 1 101 ? -10.549 14.273 25.828 1.00 96.69 101 ASP A O 1
ATOM 830 N N . ARG A 1 102 ? -9.924 14.785 23.732 1.00 96.94 102 ARG A N 1
ATOM 831 C CA . ARG A 1 102 ? -11.265 15.015 23.201 1.00 96.94 102 ARG A CA 1
ATOM 832 C C . ARG A 1 102 ? -11.322 14.796 21.687 1.00 96.94 102 ARG A C 1
ATOM 834 O O . ARG A 1 102 ? -10.776 15.586 20.923 1.00 96.94 102 ARG A O 1
ATOM 841 N N . VAL A 1 103 ? -12.038 13.763 21.258 1.00 97.62 103 VAL A N 1
ATOM 842 C CA . VAL A 1 103 ? -12.400 13.501 19.860 1.00 97.62 103 VAL A CA 1
ATOM 843 C C . VAL A 1 103 ? -13.823 14.000 19.624 1.00 97.62 103 VAL A C 1
ATOM 845 O O . VAL A 1 103 ? -14.773 13.469 20.199 1.00 97.62 103 VAL A O 1
ATOM 848 N N . ASP A 1 104 ? -13.960 15.033 18.792 1.00 97.31 104 ASP A N 1
ATOM 849 C CA . ASP A 1 104 ? -15.249 15.638 18.447 1.00 97.31 104 ASP A CA 1
ATOM 850 C C . ASP A 1 104 ? -15.950 14.847 17.341 1.00 97.31 104 ASP A C 1
ATOM 852 O O . ASP A 1 104 ? -17.141 14.570 17.429 1.00 97.31 104 ASP A O 1
ATOM 856 N N . THR A 1 105 ? -15.210 14.471 16.295 1.00 97.62 105 THR A N 1
ATOM 857 C CA . THR A 1 105 ? -15.746 13.714 15.156 1.00 97.62 105 THR A CA 1
ATOM 858 C C . THR A 1 105 ? -14.694 12.797 14.551 1.00 97.62 105 THR A C 1
ATOM 860 O O . THR A 1 105 ? -13.489 13.004 14.704 1.00 97.62 105 THR A O 1
ATOM 863 N N . ILE A 1 106 ? -15.164 11.786 13.832 1.00 97.12 106 ILE A N 1
ATOM 864 C CA . ILE A 1 106 ? -14.341 10.871 13.043 1.00 97.12 106 ILE A CA 1
ATOM 865 C C . ILE A 1 106 ? -14.729 11.053 11.582 1.00 97.12 106 ILE A C 1
ATOM 867 O O . ILE A 1 106 ? -15.923 11.104 11.287 1.00 97.12 106 ILE A O 1
ATOM 871 N N . SER A 1 107 ? -13.755 11.121 10.673 1.00 96.81 107 SER A N 1
ATOM 872 C CA . SER A 1 107 ? -14.033 11.102 9.237 1.00 96.81 107 SER A CA 1
ATOM 873 C C . SER A 1 107 ? -13.259 10.029 8.483 1.00 96.81 107 SER A C 1
ATOM 875 O O . SER A 1 107 ? -12.148 9.646 8.855 1.00 96.81 107 SER A O 1
ATOM 877 N N . ILE A 1 108 ? -13.887 9.522 7.422 1.00 96.38 108 ILE A N 1
ATOM 878 C CA . ILE A 1 108 ? -13.260 8.670 6.414 1.00 96.38 108 ILE A CA 1
ATOM 879 C C . ILE A 1 108 ? -13.326 9.398 5.075 1.00 96.38 108 ILE A C 1
ATOM 881 O O . ILE A 1 108 ? -14.407 9.786 4.622 1.00 96.38 108 ILE A O 1
ATOM 885 N N . ARG A 1 109 ? -12.172 9.553 4.422 1.00 96.06 109 ARG A N 1
ATOM 886 C CA . ARG A 1 109 ? -12.050 10.233 3.130 1.00 96.06 109 ARG A CA 1
ATOM 887 C C . ARG A 1 109 ? -11.308 9.378 2.114 1.00 96.06 109 ARG A C 1
ATOM 889 O O . ARG A 1 109 ? -10.205 8.923 2.380 1.00 96.06 109 ARG A O 1
ATOM 896 N N . ILE A 1 110 ? -11.875 9.214 0.923 1.00 95.50 110 ILE A N 1
ATOM 897 C CA . ILE A 1 110 ? -11.147 8.697 -0.246 1.00 95.50 110 ILE A CA 1
ATOM 898 C C . ILE A 1 110 ? -10.801 9.889 -1.134 1.00 95.50 110 ILE A C 1
ATOM 900 O O . ILE A 1 110 ? -11.700 10.584 -1.634 1.00 95.50 110 ILE A O 1
ATOM 904 N N . ASP A 1 111 ? -9.503 10.131 -1.300 1.00 91.38 111 ASP A N 1
ATOM 905 C CA . ASP A 1 111 ? -8.970 11.174 -2.172 1.00 91.38 111 ASP A CA 1
ATOM 906 C C . ASP A 1 111 ? -8.972 10.689 -3.621 1.00 91.38 111 ASP A C 1
ATOM 908 O O . ASP A 1 111 ? -8.489 9.600 -3.909 1.00 91.38 111 ASP A O 1
ATOM 912 N N . HIS A 1 112 ? -9.530 11.503 -4.523 1.00 92.94 112 HIS A N 1
ATOM 913 C CA . HIS A 1 112 ? -9.620 11.218 -5.963 1.00 92.94 112 HIS A CA 1
ATOM 914 C C . HIS A 1 112 ? -10.097 9.786 -6.294 1.00 92.94 112 HIS A C 1
ATOM 916 O O . HIS A 1 112 ? -9.371 9.042 -6.954 1.00 92.94 112 HIS A O 1
ATOM 922 N N . PRO A 1 113 ? -11.308 9.384 -5.852 1.00 94.50 113 PRO A N 1
ATOM 923 C CA . PRO A 1 113 ? -11.779 8.017 -6.034 1.00 94.50 113 PRO A CA 1
ATOM 924 C C . PRO A 1 113 ? -11.881 7.651 -7.519 1.00 94.50 113 PRO A C 1
ATOM 926 O O . PRO A 1 113 ? -12.540 8.338 -8.300 1.00 94.50 113 PRO A O 1
ATOM 929 N N . VAL A 1 114 ? -11.281 6.523 -7.889 1.00 93.19 114 VAL A N 1
ATOM 930 C CA . VAL A 1 114 ? -11.505 5.859 -9.175 1.00 93.19 114 VAL A CA 1
ATOM 931 C C . VAL A 1 114 ? -12.795 5.048 -9.082 1.00 93.19 114 VAL A C 1
ATOM 933 O O . VAL A 1 114 ? -12.904 4.148 -8.248 1.00 93.19 114 VAL A O 1
ATOM 936 N N . GLY A 1 115 ? -13.774 5.367 -9.932 1.00 93.56 115 GLY A N 1
ATOM 937 C CA . GLY A 1 115 ? -15.092 4.730 -9.916 1.00 93.56 115 GLY A CA 1
ATOM 938 C C . GLY A 1 115 ? -15.933 5.149 -8.706 1.00 93.56 115 GLY A C 1
ATOM 939 O O . GLY A 1 115 ? -16.003 6.329 -8.369 1.00 93.56 115 GLY A O 1
ATOM 940 N N . GLN A 1 116 ? -16.593 4.183 -8.064 1.00 93.94 116 GLN A N 1
ATOM 941 C CA . GLN A 1 116 ? -17.441 4.399 -6.882 1.00 93.94 116 GLN A CA 1
ATOM 942 C C . GLN A 1 116 ? -17.026 3.451 -5.742 1.00 93.94 116 GLN A C 1
ATOM 944 O O . GLN A 1 116 ? -17.759 2.517 -5.413 1.00 93.94 116 GLN A O 1
ATOM 949 N N . PRO A 1 117 ? -15.820 3.624 -5.168 1.00 95.38 117 PRO A N 1
ATOM 950 C CA . PRO A 1 117 ? -15.343 2.759 -4.100 1.00 95.38 117 PRO A CA 1
ATOM 951 C C . PRO A 1 117 ? -16.165 2.974 -2.824 1.00 95.38 117 PRO A C 1
ATOM 953 O O . PRO A 1 117 ? -16.596 4.088 -2.520 1.00 95.38 117 PRO A O 1
ATOM 956 N N . THR A 1 118 ? -16.337 1.907 -2.051 1.00 95.75 118 THR A N 1
ATOM 957 C CA . THR A 1 118 ? -17.047 1.910 -0.773 1.00 95.75 118 THR A CA 1
ATOM 958 C C . THR A 1 118 ? -16.138 1.388 0.332 1.00 95.75 118 THR A C 1
ATOM 960 O O . THR A 1 118 ? -15.278 0.531 0.111 1.00 95.75 118 THR A O 1
ATOM 963 N N . VAL A 1 119 ? -16.340 1.920 1.535 1.00 96.31 119 VAL A N 1
ATOM 964 C CA . VAL A 1 119 ? -15.794 1.381 2.781 1.00 96.31 119 VAL A CA 1
ATOM 965 C C . VAL A 1 119 ? -16.984 1.141 3.692 1.00 96.31 119 VAL A C 1
ATOM 967 O O . VAL A 1 119 ? -17.640 2.081 4.134 1.00 96.31 119 VAL A O 1
ATOM 970 N N . GLU A 1 120 ? -17.290 -0.125 3.924 1.00 96.31 120 GLU A N 1
ATOM 971 C CA . GLU A 1 120 ? -18.320 -0.546 4.861 1.00 96.31 120 GLU A CA 1
ATOM 972 C C . GLU A 1 120 ? -17.677 -0.688 6.239 1.00 96.31 120 GLU A C 1
ATOM 974 O O . GLU A 1 120 ? -16.647 -1.347 6.368 1.00 96.31 120 GLU A O 1
ATOM 979 N N . VAL A 1 121 ? -18.277 -0.093 7.269 1.00 95.06 121 VAL A N 1
ATOM 980 C CA . VAL A 1 121 ? -17.845 -0.238 8.665 1.00 95.06 121 VAL A CA 1
ATOM 981 C C . VAL A 1 121 ? -19.041 -0.726 9.463 1.00 95.06 121 VAL A C 1
ATOM 983 O O . VAL A 1 121 ? -20.086 -0.082 9.461 1.00 95.06 121 VAL A O 1
ATOM 986 N N . ARG A 1 122 ? -18.897 -1.869 10.137 1.00 94.94 122 ARG A N 1
ATOM 987 C CA . ARG A 1 122 ? -19.983 -2.454 10.949 1.00 94.94 122 ARG A CA 1
ATOM 988 C C . ARG A 1 122 ? -19.724 -2.405 12.447 1.00 94.94 122 ARG A C 1
ATOM 990 O O . ARG A 1 122 ? -20.622 -2.670 13.236 1.00 94.94 122 ARG A O 1
ATOM 997 N N . SER A 1 123 ? -18.485 -2.126 12.841 1.00 94.56 123 SER A N 1
ATOM 998 C CA . SER A 1 123 ? -18.111 -2.004 14.242 1.00 94.56 123 SER A CA 1
ATOM 999 C C . SER A 1 123 ? -17.012 -0.974 14.416 1.00 94.56 123 SER A C 1
ATOM 1001 O O . SER A 1 123 ? -16.031 -0.975 13.672 1.00 94.56 123 SER A O 1
ATOM 1003 N N . PHE A 1 124 ? -17.159 -0.180 15.474 1.00 94.88 124 PHE A N 1
ATOM 1004 C CA . PHE A 1 124 ? -16.204 0.816 15.931 1.00 94.88 124 PHE A CA 1
ATOM 1005 C C . PHE A 1 124 ? -16.059 0.687 17.454 1.00 94.88 124 PHE A C 1
ATOM 1007 O O . PHE A 1 124 ? -17.048 0.807 18.181 1.00 94.88 124 PHE A O 1
ATOM 1014 N N . ARG A 1 125 ? -14.857 0.372 17.950 1.00 96.25 125 ARG A N 1
ATOM 1015 C CA . ARG A 1 125 ? -14.597 0.137 19.384 1.00 96.25 125 ARG A CA 1
ATOM 1016 C C . ARG A 1 125 ? -13.261 0.728 19.816 1.00 96.25 125 ARG A C 1
ATOM 1018 O O . ARG A 1 125 ? -12.348 0.851 19.006 1.00 96.25 125 ARG A O 1
ATOM 1025 N N . LEU A 1 126 ? -13.140 1.046 21.100 1.00 97.75 126 LEU A N 1
ATOM 1026 C CA . LEU A 1 126 ? -11.873 1.419 21.723 1.00 97.75 126 LEU A CA 1
ATOM 1027 C C . LEU A 1 126 ? -11.444 0.322 22.686 1.00 97.75 126 LEU A C 1
ATOM 1029 O O . LEU A 1 126 ? -12.251 -0.131 23.492 1.00 97.75 126 LEU A O 1
ATOM 1033 N N . GLU A 1 127 ? -10.174 -0.062 22.625 1.00 98.19 127 GLU A N 1
ATOM 1034 C CA . GLU A 1 127 ? -9.615 -1.121 23.464 1.00 98.19 127 GLU A CA 1
ATOM 1035 C C . GLU A 1 127 ? -8.345 -0.648 24.173 1.00 98.19 127 GLU A C 1
ATOM 1037 O O . GLU A 1 127 ? -7.578 0.180 23.664 1.00 98.19 127 GLU A O 1
ATOM 1042 N N . LYS A 1 128 ? -8.123 -1.164 25.383 1.00 97.81 128 LYS A N 1
ATOM 1043 C CA . LYS A 1 128 ? -6.910 -0.891 26.175 1.00 97.81 128 LYS A CA 1
ATOM 1044 C C . LYS A 1 128 ? -5.755 -1.827 25.826 1.00 97.81 128 LYS A C 1
ATOM 1046 O O . LYS A 1 128 ? -4.602 -1.464 26.025 1.00 97.81 128 LYS A O 1
ATOM 1051 N N . GLU A 1 129 ? -6.073 -2.998 25.292 1.00 97.56 129 GLU A N 1
ATOM 1052 C CA . GLU A 1 129 ? -5.125 -4.031 24.877 1.00 97.56 129 GLU A CA 1
ATOM 1053 C C . GLU A 1 129 ? -5.276 -4.287 23.374 1.00 97.56 129 GLU A C 1
ATOM 1055 O O . GLU A 1 129 ? -6.299 -3.920 22.799 1.00 97.56 129 GLU A O 1
ATOM 1060 N N . ASP A 1 130 ? -4.260 -4.868 22.724 1.00 96.38 130 ASP A N 1
ATOM 1061 C CA . ASP A 1 130 ? -4.324 -5.189 21.290 1.00 96.38 130 ASP A CA 1
ATOM 1062 C C . ASP A 1 130 ? -5.191 -6.445 21.085 1.00 96.38 130 ASP A C 1
ATOM 1064 O O . ASP A 1 130 ? -4.739 -7.544 21.422 1.00 96.38 130 ASP A O 1
ATOM 1068 N N . PRO A 1 131 ? -6.411 -6.351 20.518 1.00 96.19 131 PRO A N 1
ATOM 1069 C CA . PRO A 1 131 ? -7.203 -7.541 20.205 1.00 96.19 131 PRO A CA 1
ATOM 1070 C C . PRO A 1 131 ? -6.683 -8.279 18.957 1.00 96.19 131 PRO A C 1
ATOM 1072 O O . PRO A 1 131 ? -7.247 -9.301 18.554 1.00 96.19 131 PRO A O 1
ATOM 1075 N N . GLY A 1 132 ? -5.656 -7.743 18.296 1.00 95.69 132 GLY A N 1
ATOM 1076 C CA . GLY A 1 132 ? -5.068 -8.264 17.078 1.00 95.69 132 GLY A CA 1
ATOM 1077 C C . GLY A 1 132 ? -5.893 -7.961 15.833 1.00 95.69 132 GLY A C 1
ATOM 1078 O O . GLY A 1 132 ? -7.124 -7.861 15.851 1.00 95.69 132 GLY A O 1
ATOM 1079 N N . ASP A 1 133 ? -5.193 -7.875 14.714 1.00 96.44 133 ASP A N 1
ATOM 1080 C CA . ASP A 1 133 ? -5.786 -7.827 13.384 1.00 96.44 133 ASP A CA 1
ATOM 1081 C C . ASP A 1 133 ? -6.263 -9.227 12.965 1.00 96.44 133 ASP A C 1
ATOM 1083 O O . ASP A 1 133 ? -5.632 -10.232 13.304 1.00 96.44 133 ASP A O 1
ATOM 1087 N N . ALA A 1 134 ? -7.346 -9.316 12.194 1.00 96.62 134 ALA A N 1
ATOM 1088 C CA . ALA A 1 134 ? -7.853 -10.602 11.715 1.00 96.62 134 ALA A CA 1
ATOM 1089 C C . ALA A 1 134 ? -8.600 -10.472 10.389 1.00 96.62 134 ALA A C 1
ATOM 1091 O O . ALA A 1 134 ? -9.286 -9.478 10.152 1.00 96.62 134 ALA A O 1
ATOM 1092 N N . VAL A 1 135 ? -8.498 -11.493 9.540 1.00 97.75 135 VAL A N 1
ATOM 1093 C CA . VAL A 1 135 ? -9.434 -11.681 8.428 1.00 97.75 135 VAL A CA 1
ATOM 1094 C C . VAL A 1 135 ? -10.702 -12.299 9.011 1.00 97.75 135 VAL A C 1
ATOM 1096 O O . VAL A 1 135 ? -10.625 -13.259 9.772 1.00 97.75 135 VAL A O 1
ATOM 1099 N N . LEU A 1 136 ? -11.858 -11.714 8.707 1.00 97.19 136 LEU A N 1
ATOM 1100 C CA . LEU A 1 136 ? -13.169 -12.141 9.211 1.00 97.19 136 LEU A CA 1
ATOM 1101 C C . LEU A 1 136 ? -14.039 -12.782 8.115 1.00 97.19 136 LEU A C 1
ATOM 1103 O O . LEU A 1 136 ? -15.227 -13.008 8.338 1.00 97.19 136 LEU A O 1
ATOM 1107 N N . GLY A 1 137 ? -13.470 -13.002 6.930 1.00 93.62 137 GLY A N 1
ATOM 1108 C CA . GLY A 1 137 ? -14.087 -13.728 5.822 1.00 93.62 137 GLY A CA 1
ATOM 1109 C C . GLY A 1 137 ? -13.355 -15.031 5.516 1.00 93.62 137 GLY A C 1
ATOM 1110 O O . GLY A 1 137 ? -12.519 -15.485 6.300 1.00 93.62 137 GLY A O 1
ATOM 1111 N N . ASP A 1 138 ? -13.665 -15.603 4.358 1.00 95.12 138 ASP A N 1
ATOM 1112 C CA . ASP A 1 138 ? -13.080 -16.867 3.925 1.00 95.12 138 ASP A CA 1
ATOM 1113 C C . ASP A 1 138 ? -11.592 -16.714 3.591 1.00 95.12 138 ASP A C 1
ATOM 1115 O O . ASP A 1 138 ? -11.154 -15.727 2.998 1.00 95.12 138 ASP A O 1
ATOM 1119 N N . LEU A 1 139 ? -10.821 -17.722 3.983 1.00 96.62 139 LEU A N 1
ATOM 1120 C CA . LEU A 1 139 ? -9.403 -17.870 3.679 1.00 96.62 139 LEU A CA 1
ATOM 1121 C C . LEU A 1 139 ? -9.202 -19.086 2.763 1.00 96.62 139 LEU A C 1
ATOM 1123 O O . LEU A 1 139 ? -9.983 -20.040 2.848 1.00 96.62 139 LEU A O 1
ATOM 1127 N N . PRO A 1 140 ? -8.142 -19.115 1.932 1.00 97.69 140 PRO A N 1
ATOM 1128 C CA . PRO A 1 140 ? -7.097 -18.095 1.759 1.00 97.69 140 PRO A CA 1
ATOM 1129 C C . PRO A 1 140 ? -7.535 -16.918 0.865 1.00 97.69 140 PRO A C 1
ATOM 1131 O O . PRO A 1 140 ? -8.531 -17.010 0.152 1.00 97.69 140 PRO A O 1
ATOM 1134 N N . LEU A 1 141 ? -6.754 -15.830 0.857 1.00 97.56 141 LEU A N 1
ATOM 1135 C CA . LEU A 1 141 ? -6.984 -14.647 0.006 1.00 97.56 141 LEU A CA 1
ATOM 1136 C C . LEU A 1 141 ? -5.994 -14.524 -1.156 1.00 97.56 141 LEU A C 1
ATOM 1138 O O . LEU A 1 141 ? -6.257 -13.784 -2.100 1.00 97.56 141 LEU A O 1
ATOM 1142 N N . VAL A 1 142 ? -4.865 -15.229 -1.099 1.00 97.25 142 VAL A N 1
ATOM 1143 C CA . VAL A 1 142 ? -3.824 -15.215 -2.132 1.00 97.25 142 VAL A CA 1
ATOM 1144 C C . VAL A 1 142 ? -3.579 -16.638 -2.625 1.00 97.25 142 VAL A C 1
ATOM 1146 O O . VAL A 1 142 ? -3.436 -17.556 -1.814 1.00 97.25 142 VAL A O 1
ATOM 1149 N N . ASP A 1 143 ? -3.560 -16.837 -3.941 1.00 97.06 143 ASP A N 1
ATOM 1150 C CA . ASP A 1 143 ? -3.343 -18.147 -4.564 1.00 97.06 143 ASP A CA 1
ATOM 1151 C C . ASP A 1 143 ? -1.852 -18.541 -4.649 1.00 97.06 143 ASP A C 1
ATOM 1153 O O . ASP A 1 143 ? -0.957 -17.824 -4.194 1.00 97.06 143 ASP A O 1
ATOM 1157 N N . GLU A 1 144 ? -1.566 -19.713 -5.216 1.00 95.69 144 GLU A N 1
ATOM 1158 C CA . GLU A 1 144 ? -0.212 -20.251 -5.379 1.00 95.69 144 GLU A CA 1
ATOM 1159 C C . GLU A 1 144 ? 0.684 -19.459 -6.348 1.00 95.69 144 GLU A C 1
ATOM 1161 O O . GLU A 1 144 ? 1.896 -19.703 -6.401 1.00 95.69 144 GLU A O 1
ATOM 1166 N N . PHE A 1 145 ? 0.119 -18.524 -7.113 1.00 95.12 145 PHE A N 1
ATOM 1167 C CA . PHE A 1 145 ? 0.835 -17.629 -8.020 1.00 95.12 145 PHE A CA 1
ATOM 1168 C C . PHE A 1 145 ? 1.043 -16.239 -7.408 1.00 95.12 145 PHE A C 1
ATOM 1170 O O . PHE A 1 145 ? 1.705 -15.403 -8.024 1.00 95.12 145 PHE A O 1
ATOM 1177 N N . GLY A 1 146 ? 0.537 -15.996 -6.194 1.00 94.69 146 GLY A N 1
ATOM 1178 C CA . GLY A 1 146 ? 0.592 -14.694 -5.534 1.00 94.69 146 GLY A CA 1
ATOM 1179 C C . GLY A 1 146 ? -0.526 -13.744 -5.968 1.00 94.69 146 GLY A C 1
ATOM 1180 O O . GLY A 1 146 ? -0.428 -12.545 -5.712 1.00 94.69 146 GLY A O 1
ATOM 1181 N N . GLN A 1 147 ? -1.573 -14.244 -6.632 1.00 95.75 147 GLN A N 1
ATOM 1182 C CA . GLN A 1 147 ? -2.681 -13.431 -7.134 1.00 95.75 147 GLN A CA 1
ATOM 1183 C C . GLN A 1 147 ? -3.810 -13.366 -6.100 1.00 95.75 147 GLN A C 1
ATOM 1185 O O . GLN A 1 147 ? -4.060 -14.314 -5.352 1.00 95.75 147 GLN A O 1
ATOM 1190 N N . TRP A 1 148 ? -4.522 -12.240 -6.071 1.00 96.31 148 TRP A N 1
ATOM 1191 C CA . TRP A 1 148 ? -5.666 -12.050 -5.184 1.00 96.31 148 TRP A CA 1
ATOM 1192 C C . TRP A 1 148 ? -6.832 -12.956 -5.591 1.00 96.31 148 TRP A C 1
ATOM 1194 O O . TRP A 1 148 ? -7.294 -12.896 -6.727 1.00 96.31 148 TRP A O 1
ATOM 1204 N N . ILE A 1 149 ? -7.322 -13.797 -4.680 1.00 97.06 149 ILE A N 1
ATOM 1205 C CA . ILE A 1 149 ? -8.344 -14.817 -4.965 1.00 97.06 149 ILE A CA 1
ATOM 1206 C C . ILE A 1 149 ? -9.711 -14.191 -5.237 1.00 97.06 149 ILE A C 1
ATOM 1208 O O . ILE A 1 149 ? -10.403 -14.643 -6.144 1.00 97.06 149 ILE A O 1
ATOM 1212 N N . LEU A 1 150 ? -10.088 -13.153 -4.488 1.00 95.38 150 LEU A N 1
ATOM 1213 C CA . LEU A 1 150 ? -11.452 -12.604 -4.497 1.00 95.38 150 LEU A CA 1
ATOM 1214 C C . LEU A 1 150 ? -11.786 -11.760 -5.732 1.00 95.38 150 LEU A C 1
ATOM 1216 O O . LEU A 1 150 ? -12.902 -11.259 -5.846 1.00 95.38 150 LEU A O 1
ATOM 1220 N N . GLU A 1 151 ? -10.827 -11.577 -6.635 1.00 91.56 151 GLU A N 1
ATOM 1221 C CA . GLU A 1 151 ? -11.001 -10.793 -7.848 1.00 91.56 151 GLU A CA 1
ATOM 1222 C C . GLU A 1 151 ? -10.535 -11.597 -9.060 1.00 91.56 151 GLU A C 1
ATOM 1224 O O . GLU A 1 151 ? -9.477 -12.239 -9.037 1.00 91.56 151 GLU A O 1
ATOM 1229 N N . ASP A 1 152 ? -11.347 -11.571 -10.113 1.00 90.06 152 ASP A N 1
ATOM 1230 C CA . ASP A 1 152 ? -11.018 -12.160 -11.404 1.00 90.06 152 ASP A CA 1
ATOM 1231 C C . ASP A 1 152 ? -10.588 -11.042 -12.357 1.00 90.06 152 ASP A C 1
ATOM 1233 O O . ASP A 1 152 ? -11.406 -10.261 -12.846 1.00 90.06 152 ASP A O 1
ATOM 1237 N N . LEU A 1 153 ? -9.273 -10.910 -12.535 1.00 89.12 153 LEU A N 1
ATOM 1238 C CA . LEU A 1 153 ? -8.660 -9.856 -13.339 1.00 89.12 153 LEU A CA 1
ATOM 1239 C C . LEU A 1 153 ? -8.264 -10.399 -14.718 1.00 89.12 153 LEU A C 1
ATOM 1241 O O . LEU A 1 153 ? -7.767 -11.526 -14.810 1.00 89.12 153 LEU A O 1
ATOM 1245 N N . PRO A 1 154 ? -8.387 -9.599 -15.793 1.00 93.25 154 PRO A N 1
ATOM 1246 C CA . PRO A 1 154 ? -7.865 -9.979 -17.100 1.00 93.25 154 PRO A CA 1
ATOM 1247 C C . PRO A 1 154 ? -6.384 -10.373 -17.022 1.00 93.25 154 PRO A C 1
ATOM 1249 O O . PRO A 1 154 ? -5.557 -9.614 -16.522 1.00 93.25 154 PRO A O 1
ATOM 1252 N N . GLY A 1 155 ? -6.052 -11.560 -17.533 1.00 91.50 155 GLY A N 1
ATOM 1253 C CA . GLY A 1 155 ? -4.683 -12.087 -17.536 1.00 91.50 155 GLY A CA 1
ATOM 1254 C C . GLY A 1 155 ? -4.274 -12.865 -16.281 1.00 91.50 155 GLY A C 1
ATOM 1255 O O . GLY A 1 155 ? -3.149 -13.359 -16.238 1.00 91.50 155 GLY A O 1
ATOM 1256 N N . LYS A 1 156 ? -5.162 -13.020 -15.289 1.00 95.12 156 LYS A N 1
ATOM 1257 C CA . LYS A 1 156 ? -4.926 -13.876 -14.118 1.00 95.12 156 LYS A CA 1
ATOM 1258 C C . LYS A 1 156 ? -4.762 -15.341 -14.544 1.00 95.12 156 LYS A C 1
ATOM 1260 O O . LYS A 1 156 ? -5.636 -15.893 -15.214 1.00 95.12 156 LYS A O 1
ATOM 1265 N N . ALA A 1 157 ? -3.656 -15.970 -14.151 1.00 95.50 157 ALA A N 1
ATOM 1266 C CA . ALA A 1 157 ? -3.393 -17.377 -14.449 1.00 95.50 157 ALA A CA 1
ATOM 1267 C C . ALA A 1 157 ? -4.307 -18.272 -13.600 1.00 95.50 157 ALA A C 1
ATOM 1269 O O . ALA A 1 157 ? -4.332 -18.118 -12.378 1.00 95.50 157 ALA A O 1
ATOM 1270 N N . GLN A 1 158 ? -5.039 -19.199 -14.227 1.00 95.00 158 GLN A N 1
ATOM 1271 C CA . GLN A 1 158 ? -5.892 -20.162 -13.513 1.00 95.00 158 GLN A CA 1
ATOM 1272 C C . GLN A 1 158 ? -5.160 -21.479 -13.243 1.00 95.00 158 GLN A C 1
ATOM 1274 O O . GLN A 1 158 ? -5.554 -22.250 -12.370 1.00 95.00 158 GLN A O 1
ATOM 1279 N N . SER A 1 159 ? -4.083 -21.739 -13.983 1.00 96.00 159 SER A N 1
ATOM 1280 C CA . SER A 1 159 ? -3.227 -22.902 -13.799 1.00 96.00 159 SER A CA 1
ATOM 1281 C C . SER A 1 159 ? -1.767 -22.596 -14.131 1.00 96.00 159 SER A C 1
ATOM 1283 O O . SER A 1 159 ? -1.410 -21.519 -14.621 1.00 96.00 159 SER A O 1
ATOM 1285 N N . LEU A 1 160 ? -0.897 -23.573 -13.870 1.00 96.38 160 LEU A N 1
ATOM 1286 C CA . LEU A 1 160 ? 0.507 -23.481 -14.249 1.00 96.38 160 LEU A CA 1
ATOM 1287 C C . LEU A 1 160 ? 0.669 -23.452 -15.777 1.00 96.38 160 LEU A C 1
ATOM 1289 O O . LEU A 1 160 ? 1.511 -22.722 -16.297 1.00 96.38 160 LEU A O 1
ATOM 1293 N N . GLU A 1 161 ? -0.152 -24.211 -16.498 1.00 97.00 161 GLU A N 1
ATOM 1294 C CA . GLU A 1 161 ? -0.174 -24.226 -17.959 1.00 97.00 161 GLU A CA 1
ATOM 1295 C C . GLU A 1 161 ? -0.559 -22.853 -18.520 1.00 97.00 161 GLU A C 1
ATOM 1297 O O . GLU A 1 161 ? 0.076 -22.400 -19.472 1.00 97.00 161 GLU A O 1
ATOM 1302 N N . ASP A 1 162 ? -1.523 -22.158 -17.905 1.00 95.25 162 ASP A N 1
ATOM 1303 C CA . ASP A 1 162 ? -1.883 -20.786 -18.283 1.00 95.25 162 ASP A CA 1
ATOM 1304 C C . ASP A 1 162 ? -0.711 -19.817 -18.096 1.00 95.25 162 ASP A C 1
ATOM 1306 O O . ASP A 1 162 ? -0.428 -19.009 -18.987 1.00 95.25 162 ASP A O 1
ATOM 1310 N N . LEU A 1 163 ? 0.005 -19.917 -16.968 1.00 94.56 163 LEU A N 1
ATOM 1311 C CA . LEU A 1 163 ? 1.189 -19.099 -16.688 1.00 94.56 163 LEU A CA 1
ATOM 1312 C C . LEU A 1 163 ? 2.277 -19.316 -17.756 1.00 94.56 163 LEU A C 1
ATOM 1314 O O . LEU A 1 163 ? 2.784 -18.352 -18.334 1.00 94.56 163 LEU A O 1
ATOM 1318 N N . GLN A 1 164 ? 2.595 -20.577 -18.062 1.00 94.94 164 GLN A N 1
ATOM 1319 C CA . GLN A 1 164 ? 3.581 -20.947 -19.085 1.00 94.94 164 GLN A CA 1
ATOM 1320 C C . GLN A 1 164 ? 3.138 -20.527 -20.493 1.00 94.94 164 GLN A C 1
ATOM 1322 O O . GLN A 1 164 ? 3.947 -20.079 -21.309 1.00 94.94 164 GLN A O 1
ATOM 1327 N N . ALA A 1 165 ? 1.846 -20.657 -20.805 1.00 93.19 165 ALA A N 1
ATOM 1328 C CA . ALA A 1 165 ? 1.285 -20.221 -22.077 1.00 93.19 165 ALA A CA 1
ATOM 1329 C C . ALA A 1 165 ? 1.340 -18.694 -22.224 1.00 93.19 165 ALA A C 1
ATOM 1331 O O . ALA A 1 165 ? 1.631 -18.204 -23.314 1.00 93.19 165 ALA A O 1
ATOM 1332 N N . SER A 1 166 ? 1.102 -17.944 -21.143 1.00 91.69 166 SER A N 1
ATOM 1333 C CA . SER A 1 166 ? 1.248 -16.486 -21.123 1.00 91.69 166 SER A CA 1
ATOM 1334 C C . SER A 1 166 ? 2.682 -16.061 -21.429 1.00 91.69 166 SER A C 1
ATOM 1336 O O . SER A 1 166 ? 2.901 -15.258 -22.333 1.00 91.69 166 SER A O 1
ATOM 1338 N N . TRP A 1 167 ? 3.657 -16.686 -20.764 1.00 90.75 167 TRP A N 1
ATOM 1339 C CA . TRP A 1 167 ? 5.081 -16.433 -20.992 1.00 90.75 167 TRP A CA 1
ATOM 1340 C C . TRP A 1 167 ? 5.506 -16.705 -22.441 1.00 90.75 167 TRP A C 1
ATOM 1342 O O . TRP A 1 167 ? 6.195 -15.901 -23.061 1.00 90.75 167 TRP A O 1
ATOM 1352 N N . LYS A 1 168 ? 5.043 -17.814 -23.027 1.00 90.88 168 LYS A N 1
ATOM 1353 C CA . LYS A 1 168 ? 5.322 -18.140 -24.435 1.00 90.88 168 LYS A CA 1
ATOM 1354 C C . LYS A 1 168 ? 4.665 -17.162 -25.412 1.00 90.88 168 LYS A C 1
ATOM 1356 O O . LYS A 1 168 ? 5.223 -16.924 -26.480 1.00 90.88 168 LYS A O 1
ATOM 1361 N N . ARG A 1 169 ? 3.486 -16.627 -25.073 1.00 89.50 169 ARG A N 1
ATOM 1362 C CA . ARG A 1 169 ? 2.726 -15.702 -25.929 1.00 89.50 169 ARG A CA 1
ATOM 1363 C C . ARG A 1 169 ? 3.347 -14.313 -25.996 1.00 89.50 169 ARG A C 1
ATOM 1365 O O . ARG A 1 169 ? 3.186 -13.672 -27.027 1.00 89.50 169 ARG A O 1
ATOM 1372 N N . GLU A 1 170 ? 4.019 -13.866 -24.933 1.00 85.25 170 GLU A N 1
ATOM 1373 C CA . GLU A 1 170 ? 4.652 -12.540 -24.881 1.00 85.25 170 GLU A CA 1
ATOM 1374 C C . GLU A 1 170 ? 5.548 -12.300 -26.101 1.00 85.25 170 GLU A C 1
ATOM 1376 O O . GLU A 1 170 ? 5.524 -11.208 -26.656 1.00 85.25 170 GLU A O 1
ATOM 1381 N N . GLY A 1 171 ? 6.217 -13.354 -26.586 1.00 73.50 171 GLY A N 1
ATOM 1382 C CA . GLY A 1 171 ? 7.069 -13.292 -27.764 1.00 73.50 171 GLY A CA 1
ATOM 1383 C C . GLY A 1 171 ? 8.314 -12.463 -27.468 1.00 73.50 171 GLY A C 1
ATOM 1384 O O . GLY A 1 171 ? 8.255 -11.282 -27.160 1.00 73.50 171 GLY A O 1
ATOM 1385 N N . PHE A 1 172 ? 9.497 -13.056 -27.586 1.00 74.62 172 PHE A N 1
ATOM 1386 C CA . PHE A 1 172 ? 10.749 -12.318 -27.356 1.00 74.62 172 PHE A CA 1
ATOM 1387 C C . PHE A 1 172 ? 11.178 -11.489 -28.575 1.00 74.62 172 PHE A C 1
ATOM 1389 O O . PHE A 1 172 ? 12.352 -11.149 -28.726 1.00 74.62 172 PHE A O 1
ATOM 1396 N N . GLU A 1 173 ? 10.239 -11.195 -29.473 1.00 74.69 173 GLU A N 1
ATOM 1397 C CA . GLU A 1 173 ? 10.492 -10.366 -30.638 1.00 74.69 173 GLU A CA 1
ATOM 1398 C C . GLU A 1 173 ? 10.583 -8.915 -30.183 1.00 74.69 173 GLU A C 1
ATOM 1400 O O . GLU A 1 173 ? 9.617 -8.327 -29.704 1.00 74.69 173 GLU A O 1
ATOM 1405 N N . GLN A 1 174 ? 11.769 -8.326 -30.322 1.00 67.50 174 GLN A N 1
ATOM 1406 C CA . GLN A 1 174 ? 11.919 -6.895 -30.117 1.00 67.50 174 GLN A CA 1
ATOM 1407 C C . GLN A 1 174 ? 11.246 -6.184 -31.292 1.00 67.50 174 GLN A C 1
ATOM 1409 O O . GLN A 1 174 ? 11.715 -6.339 -32.427 1.00 67.50 174 GLN A O 1
ATOM 1414 N N . PRO A 1 175 ? 10.169 -5.409 -31.070 1.00 70.62 175 PRO A N 1
ATOM 1415 C CA . PRO A 1 175 ? 9.621 -4.595 -32.137 1.00 70.62 175 PRO A CA 1
ATOM 1416 C C . PRO A 1 175 ? 10.723 -3.659 -32.629 1.00 70.62 175 PRO A C 1
ATOM 1418 O O . PRO A 1 175 ? 11.451 -3.061 -31.831 1.00 70.62 175 PRO A O 1
ATOM 1421 N N . ALA A 1 176 ? 10.867 -3.548 -33.950 1.00 72.62 176 ALA A N 1
ATOM 1422 C CA . ALA A 1 176 ? 11.810 -2.606 -34.528 1.00 72.62 176 ALA A CA 1
ATOM 1423 C C . ALA A 1 176 ? 11.498 -1.205 -33.984 1.00 72.62 176 ALA A C 1
ATOM 1425 O O . ALA A 1 176 ? 10.366 -0.728 -34.092 1.00 72.62 176 ALA A O 1
ATOM 1426 N N . SER A 1 177 ? 12.495 -0.555 -33.378 1.00 72.50 177 SER A N 1
ATOM 1427 C CA . SER A 1 177 ? 12.340 0.826 -32.931 1.00 72.50 177 SER A CA 1
ATOM 1428 C C . SER A 1 177 ? 11.985 1.690 -34.146 1.00 72.50 177 SER A C 1
ATOM 1430 O O . SER A 1 177 ? 12.722 1.658 -35.136 1.00 72.50 177 SER A O 1
ATOM 1432 N N . PRO A 1 178 ? 10.905 2.494 -34.099 1.00 76.62 178 PRO A N 1
ATOM 1433 C CA . PRO A 1 178 ? 10.601 3.437 -35.175 1.00 76.62 178 PRO A CA 1
ATOM 1434 C C . PRO A 1 178 ? 11.669 4.539 -35.287 1.00 76.62 178 PRO A C 1
ATOM 1436 O O . PRO A 1 178 ? 11.721 5.258 -36.283 1.00 76.62 178 PRO A O 1
ATOM 1439 N N . TYR A 1 179 ? 12.529 4.665 -34.274 1.00 78.19 179 TYR A N 1
ATOM 1440 C CA . TYR A 1 179 ? 13.644 5.597 -34.229 1.00 78.19 179 TYR A CA 1
ATOM 1441 C C . TYR A 1 179 ? 14.964 4.875 -34.475 1.00 78.19 179 TYR A C 1
ATOM 1443 O O . TYR A 1 179 ? 15.220 3.809 -33.906 1.00 78.19 179 TYR A O 1
ATOM 1451 N N . GLN A 1 180 ? 15.825 5.492 -35.283 1.00 86.62 180 GLN A N 1
ATOM 1452 C CA . GLN A 1 180 ? 17.213 5.069 -35.375 1.00 86.62 180 GLN A CA 1
ATOM 1453 C C . GLN A 1 180 ? 17.946 5.589 -34.141 1.00 86.62 180 GLN A C 1
ATOM 1455 O O . GLN A 1 180 ? 18.096 6.801 -33.961 1.00 86.62 180 GLN A O 1
ATOM 1460 N N . ASN A 1 181 ? 18.371 4.658 -33.297 1.00 91.19 181 ASN A N 1
ATOM 1461 C CA . ASN A 1 181 ? 19.056 4.960 -32.052 1.00 91.19 181 ASN A CA 1
ATOM 1462 C C . ASN A 1 181 ? 20.531 4.573 -32.160 1.00 91.19 181 ASN A C 1
ATOM 1464 O O . ASN A 1 181 ? 20.895 3.632 -32.870 1.00 91.19 181 ASN A O 1
ATOM 1468 N N . SER A 1 182 ? 21.381 5.286 -31.431 1.00 93.56 182 SER A N 1
ATOM 1469 C CA . SER A 1 182 ? 22.757 4.871 -31.188 1.00 93.56 182 SER A CA 1
ATOM 1470 C C . SER A 1 182 ? 22.787 3.569 -30.377 1.00 93.56 182 SER A C 1
ATOM 1472 O O . SER A 1 182 ? 21.784 3.141 -29.798 1.00 93.56 182 SER A O 1
ATOM 1474 N N . ARG A 1 183 ? 23.975 2.971 -30.238 1.00 92.75 183 ARG A N 1
ATOM 1475 C CA . ARG A 1 183 ? 24.191 1.810 -29.351 1.00 92.75 183 ARG A CA 1
ATOM 1476 C C . ARG A 1 183 ? 23.874 2.085 -27.872 1.00 92.75 183 ARG A C 1
ATOM 1478 O O . ARG A 1 183 ? 23.763 1.140 -27.101 1.00 92.75 183 ARG A O 1
ATOM 1485 N N . TYR A 1 184 ? 23.750 3.355 -27.484 1.00 93.69 184 TYR A N 1
ATOM 1486 C CA . TYR A 1 184 ? 23.411 3.795 -26.130 1.00 93.69 184 TYR A CA 1
ATOM 1487 C C . TYR A 1 184 ? 21.963 4.293 -26.005 1.00 93.69 184 TYR A C 1
ATOM 1489 O O . TYR A 1 184 ? 21.574 4.761 -24.938 1.00 93.69 184 TYR A O 1
ATOM 1497 N N . GLY A 1 185 ? 21.161 4.199 -27.072 1.00 92.25 185 GLY A N 1
ATOM 1498 C CA . GLY A 1 185 ? 19.764 4.638 -27.077 1.00 92.25 185 GLY A CA 1
ATOM 1499 C C . GLY A 1 185 ? 19.558 6.126 -27.382 1.00 92.25 185 GLY A C 1
ATOM 1500 O O . GLY A 1 185 ? 18.430 6.601 -27.290 1.00 92.25 185 GLY A O 1
ATOM 1501 N N . GLY A 1 186 ? 20.611 6.871 -27.734 1.00 93.94 186 GLY A N 1
ATOM 1502 C CA . GLY A 1 186 ? 20.499 8.268 -28.159 1.00 93.94 186 GLY A CA 1
ATOM 1503 C C . GLY A 1 186 ? 19.884 8.396 -29.555 1.00 93.94 186 GLY A C 1
ATOM 1504 O O . GLY A 1 186 ? 20.087 7.540 -30.414 1.00 93.94 186 GLY A O 1
ATOM 1505 N N . PHE A 1 187 ? 19.133 9.463 -29.801 1.00 93.31 187 PHE A N 1
ATOM 1506 C CA . PHE A 1 187 ? 18.463 9.718 -31.073 1.00 93.31 187 PHE A CA 1
ATOM 1507 C C . PHE A 1 187 ? 19.468 10.149 -32.151 1.00 93.31 187 PHE A C 1
ATOM 1509 O O . PHE A 1 187 ? 20.055 11.228 -32.058 1.00 93.31 187 PHE A O 1
ATOM 1516 N N . LEU A 1 188 ? 19.631 9.353 -33.217 1.00 92.88 188 LEU A N 1
ATOM 1517 C CA . LEU A 1 188 ? 20.642 9.624 -34.253 1.00 92.88 188 LEU A CA 1
ATOM 1518 C C . LEU A 1 188 ? 20.422 10.937 -35.024 1.00 92.88 188 LEU A C 1
ATOM 1520 O O . LEU A 1 188 ? 21.350 11.437 -35.656 1.00 92.88 188 LEU A O 1
ATOM 1524 N N . GLY A 1 189 ? 19.214 11.509 -34.976 1.00 89.25 189 GLY A N 1
ATOM 1525 C CA . GLY A 1 189 ? 18.879 12.758 -35.664 1.00 89.25 189 GLY A CA 1
ATOM 1526 C C . GLY A 1 189 ? 19.370 14.036 -34.976 1.00 89.25 189 GLY A C 1
ATOM 1527 O O . GLY A 1 189 ? 19.229 15.108 -35.560 1.00 89.25 189 GLY A O 1
ATOM 1528 N N . ALA A 1 190 ? 19.928 13.959 -33.764 1.00 89.38 190 ALA A N 1
ATOM 1529 C CA . ALA A 1 190 ? 20.442 15.126 -33.049 1.00 89.38 190 ALA A CA 1
ATOM 1530 C C . ALA A 1 190 ? 21.721 14.789 -32.273 1.00 89.38 190 ALA A C 1
ATOM 1532 O O . ALA A 1 190 ? 21.751 13.834 -31.495 1.00 89.38 190 ALA A O 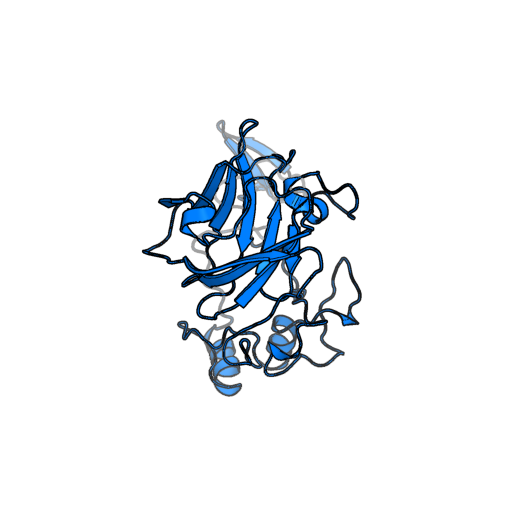1
ATOM 1533 N N . ARG A 1 191 ? 22.778 15.585 -32.479 1.00 89.38 191 ARG A N 1
ATOM 1534 C CA . ARG A 1 191 ? 24.127 15.287 -31.988 1.00 89.38 191 ARG A CA 1
ATOM 1535 C C . ARG A 1 191 ? 24.838 16.532 -31.447 1.00 89.38 191 ARG A C 1
ATOM 1537 O O . ARG A 1 191 ? 24.824 17.571 -32.097 1.00 89.38 191 ARG A O 1
ATOM 1544 N N . GLY A 1 192 ? 25.474 16.393 -30.289 1.00 87.56 192 GLY A N 1
ATOM 1545 C CA . GLY A 1 192 ? 26.475 17.296 -29.721 1.00 87.56 192 GLY A CA 1
ATOM 1546 C C . GLY A 1 192 ? 27.853 16.622 -29.627 1.00 87.56 192 GLY A C 1
ATOM 1547 O O . GLY A 1 192 ? 28.122 15.623 -30.294 1.00 87.56 192 GLY A O 1
ATOM 1548 N N . GLU A 1 193 ? 28.737 17.151 -28.779 1.00 92.38 193 GLU A N 1
ATOM 1549 C CA . GLU A 1 193 ? 30.112 16.643 -28.653 1.00 92.38 193 GLU A CA 1
ATOM 1550 C C . GLU A 1 193 ? 30.180 15.249 -27.988 1.00 92.38 193 GLU A C 1
ATOM 1552 O O . GLU A 1 193 ? 29.632 15.081 -26.886 1.00 92.38 193 GLU A O 1
ATOM 1557 N N . PRO A 1 194 ? 30.866 14.262 -28.605 1.00 95.94 194 PRO A N 1
ATOM 1558 C CA . PRO A 1 194 ? 31.102 12.945 -28.020 1.00 95.94 194 PRO A CA 1
ATOM 1559 C C . PRO A 1 194 ? 32.223 13.002 -26.980 1.00 95.94 194 PRO A C 1
ATOM 1561 O O . PRO A 1 194 ? 33.376 13.285 -27.299 1.00 95.94 194 PRO A O 1
ATOM 1564 N N . THR A 1 195 ? 31.906 12.681 -25.728 1.00 96.56 195 THR A N 1
ATOM 1565 C CA . THR A 1 195 ? 32.890 12.683 -24.629 1.00 96.56 195 THR A CA 1
ATOM 1566 C C . THR A 1 195 ? 33.242 11.283 -24.132 1.00 96.56 195 THR A C 1
ATOM 1568 O O . THR A 1 195 ? 34.095 11.143 -23.258 1.00 96.56 195 THR A O 1
ATOM 1571 N N . GLY A 1 196 ? 32.581 10.243 -24.648 1.00 97.06 196 GLY A N 1
ATOM 1572 C CA . GLY A 1 196 ? 32.724 8.872 -24.158 1.00 97.06 196 GLY A CA 1
ATOM 1573 C C . GLY A 1 196 ? 31.951 8.573 -22.867 1.00 97.06 196 GLY A C 1
ATOM 1574 O O . GLY A 1 196 ? 32.003 7.442 -22.389 1.00 97.06 196 GLY A O 1
ATOM 1575 N N . PHE A 1 197 ? 31.195 9.534 -22.325 1.00 97.69 197 PHE A N 1
ATOM 1576 C CA . PHE A 1 197 ? 30.354 9.360 -21.137 1.00 97.69 197 PHE A CA 1
ATOM 1577 C C . PHE A 1 197 ? 29.001 10.047 -21.313 1.00 97.69 197 PHE A C 1
ATOM 1579 O O . PHE A 1 197 ? 28.893 11.031 -22.042 1.00 97.69 197 PHE A O 1
ATOM 1586 N N . PHE A 1 198 ? 27.984 9.573 -20.587 1.00 97.81 198 PHE A N 1
ATOM 1587 C CA . PHE A 1 198 ? 26.746 10.335 -20.450 1.00 97.81 198 PHE A CA 1
ATOM 1588 C C . PHE A 1 198 ? 27.025 11.677 -19.776 1.00 97.81 198 PHE A C 1
ATOM 1590 O O . PHE A 1 198 ? 27.758 11.754 -18.787 1.00 97.81 198 PHE A O 1
ATOM 1597 N N . ARG A 1 199 ? 26.405 12.733 -20.290 1.00 96.44 199 ARG A N 1
ATOM 1598 C CA . ARG A 1 199 ? 26.510 14.086 -19.739 1.00 96.44 199 ARG A CA 1
ATOM 1599 C C . ARG A 1 199 ? 25.200 14.837 -19.901 1.00 96.44 199 ARG A C 1
ATOM 1601 O O . ARG A 1 199 ? 24.277 14.352 -20.545 1.00 96.44 199 ARG A O 1
ATOM 1608 N N . VAL A 1 200 ? 25.134 16.022 -19.312 1.00 96.56 200 VAL A N 1
ATOM 1609 C CA . VAL A 1 200 ? 23.986 16.922 -19.412 1.00 96.56 200 VAL A CA 1
ATOM 1610 C C . VAL A 1 200 ? 24.424 18.184 -20.155 1.00 96.56 200 VAL A C 1
ATOM 1612 O O . VAL A 1 200 ? 25.501 18.712 -19.880 1.00 96.56 200 VAL A O 1
ATOM 1615 N N . GLU A 1 201 ? 23.618 18.657 -21.103 1.00 94.62 201 GLU A N 1
ATOM 1616 C CA . GLU A 1 201 ? 23.884 19.868 -21.892 1.00 94.62 201 GLU A CA 1
ATOM 1617 C C . GLU A 1 201 ? 22.593 20.628 -22.182 1.00 94.62 201 GLU A C 1
ATOM 1619 O O . GLU A 1 201 ? 21.533 20.025 -22.360 1.00 94.62 201 GLU A O 1
ATOM 1624 N N . GLN A 1 202 ? 22.684 21.957 -22.245 1.00 95.06 202 GLN A N 1
ATOM 1625 C CA . GLN A 1 202 ? 21.596 22.788 -22.737 1.00 95.06 202 GLN A CA 1
ATOM 1626 C C . GLN A 1 202 ? 21.796 23.075 -24.231 1.00 95.06 202 GLN A C 1
ATOM 1628 O O . GLN A 1 202 ? 22.734 23.774 -24.601 1.00 95.06 202 GLN A O 1
ATOM 1633 N N . ILE A 1 203 ? 20.900 22.561 -25.077 1.00 90.38 203 ILE A N 1
ATOM 1634 C CA . ILE A 1 203 ? 20.914 22.739 -26.540 1.00 90.38 203 ILE A CA 1
ATOM 1635 C C . ILE A 1 203 ? 19.571 23.346 -26.954 1.00 90.38 203 ILE A C 1
ATOM 1637 O O . ILE A 1 203 ? 18.513 22.857 -26.547 1.00 90.38 203 ILE A O 1
ATOM 1641 N N . ASP A 1 204 ? 19.609 24.455 -27.697 1.00 91.38 204 ASP A N 1
ATOM 1642 C CA . ASP A 1 204 ? 18.432 25.230 -28.128 1.00 91.38 204 ASP A CA 1
ATOM 1643 C C . ASP A 1 204 ? 17.457 25.568 -26.984 1.00 91.38 204 ASP A C 1
ATOM 1645 O O . ASP A 1 204 ? 16.233 25.465 -27.095 1.00 91.38 204 ASP A O 1
ATOM 1649 N N . GLY A 1 205 ? 18.016 25.942 -25.828 1.00 94.56 205 GLY A N 1
ATOM 1650 C CA . GLY A 1 205 ? 17.254 26.314 -24.634 1.00 94.56 205 GLY A CA 1
ATOM 1651 C C . GLY A 1 205 ? 16.643 25.140 -23.859 1.00 94.56 205 GLY A C 1
ATOM 1652 O O . GLY A 1 205 ? 15.988 25.376 -22.843 1.00 94.56 205 GLY A O 1
ATOM 1653 N N . ARG A 1 206 ? 16.871 23.885 -24.271 1.00 94.50 206 ARG A N 1
ATOM 1654 C CA . ARG A 1 206 ? 16.361 22.675 -23.601 1.00 94.50 206 ARG A CA 1
ATOM 1655 C C . ARG A 1 206 ? 17.492 21.869 -22.973 1.00 94.50 206 ARG A C 1
ATOM 1657 O O . ARG A 1 206 ? 18.565 21.751 -23.553 1.00 94.50 206 ARG A O 1
ATOM 1664 N N . TRP A 1 207 ? 17.236 21.306 -21.795 1.00 95.50 207 TRP A N 1
ATOM 1665 C CA . TRP A 1 207 ? 18.165 20.393 -21.133 1.00 95.50 207 TRP A CA 1
ATOM 1666 C C . TRP A 1 207 ? 18.029 18.986 -21.697 1.00 95.50 207 TRP A C 1
ATOM 1668 O O . TRP A 1 207 ? 16.931 18.429 -21.726 1.00 95.50 207 TRP A O 1
ATOM 1678 N N . TRP A 1 208 ? 19.160 18.418 -22.091 1.00 95.50 208 TRP A N 1
ATOM 1679 C CA . TRP A 1 208 ? 19.263 17.070 -22.620 1.00 95.50 208 TRP A CA 1
ATOM 1680 C C . TRP A 1 208 ? 20.305 16.276 -21.851 1.00 95.50 208 TRP A C 1
ATOM 1682 O O . TRP A 1 208 ? 21.323 16.822 -21.417 1.00 95.50 208 TRP A O 1
ATOM 1692 N N . PHE A 1 209 ? 20.083 14.967 -21.751 1.00 97.12 209 PHE A N 1
ATOM 1693 C CA . PHE A 1 209 ? 21.216 14.065 -21.654 1.00 97.12 209 PHE A CA 1
ATOM 1694 C C . PHE A 1 209 ? 21.852 13.930 -23.037 1.00 97.12 209 PHE A C 1
ATOM 1696 O O . PHE A 1 209 ? 21.166 13.972 -24.057 1.00 97.12 209 PHE A O 1
ATOM 1703 N N . VAL A 1 210 ? 23.163 13.743 -23.065 1.00 97.06 210 VAL A N 1
ATOM 1704 C CA . VAL A 1 210 ? 23.922 13.405 -24.266 1.00 97.06 210 VAL A CA 1
ATOM 1705 C C . VAL A 1 210 ? 24.614 12.080 -23.997 1.00 97.06 210 VAL A C 1
ATOM 1707 O O . VAL A 1 210 ? 25.230 11.914 -22.941 1.00 97.06 210 VAL A O 1
ATOM 1710 N N . ASP A 1 211 ? 24.456 11.131 -24.911 1.00 97.38 211 ASP A N 1
ATOM 1711 C CA . ASP A 1 211 ? 25.059 9.810 -24.809 1.00 97.38 211 ASP A CA 1
ATOM 1712 C C . ASP A 1 211 ? 26.581 9.846 -25.079 1.00 97.38 211 ASP A C 1
ATOM 1714 O O . ASP A 1 211 ? 27.112 10.857 -25.553 1.00 97.38 211 ASP A O 1
ATOM 1718 N N . PRO A 1 212 ? 27.315 8.754 -24.794 1.00 97.81 212 PRO A N 1
ATOM 1719 C CA . PRO A 1 212 ? 28.763 8.699 -25.004 1.00 97.81 212 PRO A CA 1
ATOM 1720 C C . PRO A 1 212 ? 29.251 8.999 -26.435 1.00 97.81 212 PRO A C 1
ATOM 1722 O O . PRO A 1 212 ? 30.375 9.480 -26.591 1.00 97.81 212 PRO A O 1
ATOM 1725 N N . ASP A 1 213 ? 28.434 8.735 -27.462 1.00 97.19 213 ASP A N 1
ATOM 1726 C CA . ASP A 1 213 ? 28.756 8.965 -28.881 1.00 97.19 213 ASP A CA 1
ATOM 1727 C C . ASP A 1 213 ? 28.289 10.362 -29.372 1.00 97.19 213 ASP A C 1
ATOM 1729 O O . ASP A 1 213 ? 28.495 10.729 -30.543 1.00 97.19 213 ASP A O 1
ATOM 1733 N N . GLY A 1 214 ? 27.720 11.165 -28.465 1.00 96.69 214 GLY A N 1
ATOM 1734 C CA . GLY A 1 214 ? 27.304 12.548 -28.670 1.00 96.69 214 GLY A CA 1
ATOM 1735 C C . GLY A 1 214 ? 25.825 12.724 -29.020 1.00 96.69 214 GLY A C 1
ATOM 1736 O O . GLY A 1 214 ? 25.420 13.848 -29.292 1.00 96.69 214 GLY A O 1
ATOM 1737 N N . TYR A 1 215 ? 24.999 11.680 -29.055 1.00 96.88 215 TYR A N 1
ATOM 1738 C CA . TYR A 1 215 ? 23.593 11.811 -29.460 1.00 96.88 215 TYR A CA 1
ATOM 1739 C C . TYR A 1 215 ? 22.692 12.231 -28.303 1.00 96.88 215 TYR A C 1
ATOM 1741 O O . TYR A 1 215 ? 22.893 11.818 -27.160 1.00 96.88 215 TYR A O 1
ATOM 1749 N N . LEU A 1 216 ? 21.673 13.042 -28.597 1.00 95.50 216 LEU A N 1
ATOM 1750 C CA . LEU A 1 216 ? 20.699 13.446 -27.584 1.00 95.50 216 LEU A CA 1
ATOM 1751 C C . LEU A 1 216 ? 19.951 12.228 -27.046 1.00 95.50 216 LEU A C 1
ATOM 1753 O O . LEU A 1 216 ? 19.476 11.385 -27.804 1.00 95.50 216 LEU A O 1
ATOM 1757 N N . PHE A 1 217 ? 19.821 12.159 -25.730 1.00 95.12 217 PHE A N 1
ATOM 1758 C CA . PHE A 1 217 ? 19.245 11.029 -25.023 1.00 95.12 217 PHE A CA 1
ATOM 1759 C C . PHE A 1 217 ? 18.099 11.487 -24.124 1.00 95.12 217 PHE A C 1
ATOM 1761 O O . PHE A 1 217 ? 18.196 12.486 -23.406 1.00 95.12 217 PHE A O 1
ATOM 1768 N N . PHE A 1 218 ? 17.012 10.721 -24.142 1.00 92.38 218 PHE A N 1
ATOM 1769 C CA . PHE A 1 218 ? 15.912 10.866 -23.202 1.00 92.38 218 PHE A CA 1
ATOM 1770 C C . PHE A 1 218 ? 15.867 9.627 -22.312 1.00 92.38 218 PHE A C 1
ATOM 1772 O O . PHE A 1 218 ? 15.604 8.524 -22.788 1.00 92.38 218 PHE A O 1
ATOM 1779 N N . SER A 1 219 ? 16.140 9.813 -21.020 1.00 92.12 219 SER A N 1
ATOM 1780 C CA . SER A 1 219 ? 16.145 8.712 -20.059 1.00 92.12 219 SER A CA 1
ATOM 1781 C C . SER A 1 219 ? 14.715 8.291 -19.743 1.00 92.12 219 SER A C 1
ATOM 1783 O O . SER A 1 219 ? 14.012 8.956 -18.983 1.00 92.12 219 SER A O 1
ATOM 1785 N N . SER A 1 220 ? 14.285 7.187 -20.348 1.00 90.94 220 SER A N 1
ATOM 1786 C CA . SER A 1 220 ? 13.026 6.517 -20.046 1.00 90.94 220 SER A CA 1
ATOM 1787 C C . SER A 1 220 ? 13.312 5.049 -19.765 1.00 90.94 220 SER A C 1
ATOM 1789 O O . SER A 1 220 ? 14.005 4.385 -20.534 1.00 90.94 220 SER A O 1
ATOM 1791 N N . GLY A 1 221 ? 12.810 4.554 -18.641 1.00 90.25 221 GLY A N 1
ATOM 1792 C CA . GLY A 1 221 ? 13.058 3.196 -18.187 1.00 90.25 221 GLY A CA 1
ATOM 1793 C C . GLY A 1 221 ? 12.107 2.802 -17.069 1.00 90.25 221 GLY A C 1
ATOM 1794 O O . GLY A 1 221 ? 11.247 3.582 -16.659 1.00 90.25 221 GLY A O 1
ATOM 1795 N N . VAL A 1 222 ? 12.274 1.571 -16.598 1.00 91.62 222 VAL A N 1
ATOM 1796 C CA . VAL A 1 222 ? 11.515 1.002 -15.485 1.00 91.62 222 VAL A CA 1
ATOM 1797 C C . VAL A 1 222 ? 12.473 0.801 -14.315 1.00 91.62 222 VAL A C 1
ATOM 1799 O O . VAL A 1 222 ? 13.580 0.291 -14.492 1.00 91.62 222 VAL A O 1
ATOM 1802 N N . ASP A 1 223 ? 12.055 1.224 -13.126 1.00 89.38 223 ASP A N 1
ATOM 1803 C CA . ASP A 1 223 ? 12.812 1.026 -11.891 1.00 89.38 223 ASP A CA 1
ATOM 1804 C C . ASP A 1 223 ? 12.627 -0.399 -11.341 1.00 89.38 223 ASP A C 1
ATOM 1806 O O . ASP A 1 223 ? 11.753 -1.148 -11.770 1.00 89.38 223 ASP A O 1
ATOM 1810 N N . CYS A 1 224 ? 13.426 -0.770 -10.336 1.00 84.94 224 CYS A N 1
ATOM 1811 C CA . CYS A 1 224 ? 13.281 -2.038 -9.604 1.00 84.94 224 CYS A CA 1
ATOM 1812 C C . CYS A 1 224 ? 13.480 -3.310 -10.457 1.00 84.94 224 CYS A C 1
ATOM 1814 O O . CYS A 1 224 ? 12.844 -4.329 -10.205 1.00 84.94 224 CYS A O 1
ATOM 1816 N N . ILE A 1 225 ? 14.406 -3.283 -11.423 1.00 85.75 225 ILE A N 1
ATOM 1817 C CA . ILE A 1 225 ? 14.735 -4.435 -12.282 1.00 85.75 225 ILE A CA 1
ATOM 1818 C C . ILE A 1 225 ? 15.556 -5.490 -11.520 1.00 85.75 225 ILE A C 1
ATOM 1820 O O . ILE A 1 225 ? 16.780 -5.555 -11.626 1.00 85.75 225 ILE A O 1
ATOM 1824 N N . ALA A 1 226 ? 14.878 -6.307 -10.718 1.00 78.56 226 ALA A N 1
ATOM 1825 C CA . ALA A 1 226 ? 15.418 -7.502 -10.075 1.00 78.56 226 ALA A CA 1
ATOM 1826 C C . ALA A 1 226 ? 14.265 -8.402 -9.591 1.00 78.56 226 ALA A C 1
ATOM 1828 O O . ALA A 1 226 ? 13.237 -7.862 -9.189 1.00 78.56 226 ALA A O 1
ATOM 1829 N N . PRO A 1 227 ? 14.445 -9.739 -9.520 1.00 71.31 227 PRO A N 1
ATOM 1830 C CA . PRO A 1 227 ? 13.455 -10.668 -8.961 1.00 71.31 227 PRO A CA 1
ATOM 1831 C C . PRO A 1 227 ? 13.433 -10.598 -7.422 1.00 71.31 227 PRO A C 1
ATOM 1833 O O . PRO A 1 227 ? 13.718 -11.570 -6.720 1.00 71.31 227 PRO A O 1
ATOM 1836 N N . ALA A 1 228 ? 13.207 -9.401 -6.890 1.00 67.50 228 ALA A N 1
ATOM 1837 C CA . ALA A 1 228 ? 13.379 -9.052 -5.485 1.00 67.50 228 ALA A CA 1
ATOM 1838 C C . ALA A 1 228 ? 12.060 -8.633 -4.816 1.00 67.50 228 ALA A C 1
ATOM 1840 O O . ALA A 1 228 ? 12.085 -8.131 -3.690 1.00 67.50 228 ALA A O 1
ATOM 1841 N N . GLY A 1 229 ? 10.908 -8.844 -5.469 1.00 72.38 229 GLY A N 1
ATOM 1842 C CA . GLY A 1 229 ? 9.599 -8.599 -4.872 1.00 72.38 229 GLY A CA 1
ATOM 1843 C C . GLY A 1 229 ? 9.389 -9.460 -3.623 1.00 72.38 229 GLY A C 1
ATOM 1844 O O . GLY A 1 229 ? 9.124 -10.660 -3.724 1.00 72.38 229 GLY A O 1
ATOM 1845 N N . GLY A 1 230 ? 9.534 -8.856 -2.441 1.00 82.56 230 GLY A N 1
ATOM 1846 C CA . GLY A 1 230 ? 9.344 -9.504 -1.145 1.00 82.56 230 GLY A CA 1
ATOM 1847 C C . GLY A 1 230 ? 7.953 -9.250 -0.579 1.00 82.56 230 GLY A C 1
ATOM 1848 O O . GLY A 1 230 ? 7.602 -8.118 -0.260 1.00 82.56 230 GLY A O 1
ATOM 1849 N N . THR A 1 231 ? 7.176 -10.314 -0.397 1.00 87.06 231 THR A N 1
ATOM 1850 C CA . THR A 1 231 ? 5.892 -10.291 0.316 1.00 87.06 231 THR A CA 1
ATOM 1851 C C . THR A 1 231 ? 6.114 -10.730 1.755 1.00 87.06 231 THR A C 1
ATOM 1853 O O . THR A 1 231 ? 6.655 -11.809 1.968 1.00 87.06 231 THR A O 1
ATOM 1856 N N . HIS A 1 232 ? 5.708 -9.930 2.743 1.00 87.81 232 HIS A N 1
ATOM 1857 C CA . HIS A 1 232 ? 5.775 -10.335 4.152 1.00 87.81 232 HIS A CA 1
ATOM 1858 C C . HIS A 1 232 ? 4.716 -11.405 4.444 1.00 87.81 232 HIS A C 1
ATOM 1860 O O . HIS A 1 232 ? 3.517 -11.145 4.296 1.00 87.81 232 HIS A O 1
ATOM 1866 N N . VAL A 1 233 ? 5.159 -12.582 4.880 1.00 90.50 233 VAL A N 1
ATOM 1867 C CA . VAL A 1 233 ? 4.314 -13.764 5.119 1.00 90.50 233 VAL A CA 1
ATOM 1868 C C . VAL A 1 233 ? 4.275 -14.183 6.585 1.00 90.50 233 VAL A C 1
ATOM 1870 O O . VAL A 1 233 ? 3.300 -14.811 6.986 1.00 90.50 233 VAL A O 1
ATOM 1873 N N . ALA A 1 234 ? 5.276 -13.804 7.388 1.00 89.00 234 ALA A N 1
ATOM 1874 C CA . ALA A 1 234 ? 5.302 -14.138 8.810 1.00 89.00 234 ALA A CA 1
ATOM 1875 C C . ALA A 1 234 ? 4.067 -13.584 9.541 1.00 89.00 234 ALA A C 1
ATOM 1877 O O . ALA A 1 234 ? 3.717 -12.406 9.399 1.00 89.00 234 ALA A O 1
ATOM 1878 N N . GLY A 1 235 ? 3.399 -14.443 10.314 1.00 90.62 235 GLY A N 1
ATOM 1879 C CA . GLY A 1 235 ? 2.176 -14.110 11.053 1.00 90.62 235 GLY A CA 1
ATOM 1880 C C . GLY A 1 235 ? 0.949 -13.854 10.168 1.00 90.62 235 GLY A C 1
ATOM 1881 O O . GLY A 1 235 ? -0.046 -13.300 10.645 1.00 90.62 235 GLY A O 1
ATOM 1882 N N . ARG A 1 236 ? 1.041 -14.194 8.879 1.00 93.25 236 ARG A N 1
ATOM 1883 C CA . ARG A 1 236 ? 0.018 -14.035 7.836 1.00 93.25 236 ARG A CA 1
ATOM 1884 C C . ARG A 1 236 ? -0.134 -15.309 6.997 1.00 93.25 236 ARG A C 1
ATOM 1886 O O . ARG A 1 236 ? -0.695 -15.252 5.907 1.00 93.25 236 ARG A O 1
ATOM 1893 N N . GLU A 1 237 ? 0.405 -16.434 7.447 1.00 93.88 237 GLU A N 1
ATOM 1894 C CA . GLU A 1 237 ? 0.532 -17.664 6.669 1.00 93.88 237 GLU A CA 1
ATOM 1895 C C . GLU A 1 237 ? -0.823 -18.157 6.149 1.00 93.88 237 GLU A C 1
ATOM 1897 O O . GLU A 1 237 ? -0.916 -18.592 5.005 1.00 93.88 237 GLU A O 1
ATOM 1902 N N . GLU A 1 238 ? -1.889 -18.002 6.935 1.00 95.38 238 GLU A N 1
ATOM 1903 C CA . GLU A 1 238 ? -3.243 -18.430 6.578 1.00 95.38 238 GLU A CA 1
ATOM 1904 C C . GLU A 1 238 ? -3.877 -17.635 5.423 1.00 95.38 238 GLU A C 1
ATOM 1906 O O . GLU A 1 238 ? -4.865 -18.071 4.834 1.00 95.38 238 GLU A O 1
ATOM 1911 N N . ILE A 1 239 ? -3.319 -16.467 5.085 1.00 96.56 239 ILE A N 1
ATOM 1912 C CA . ILE A 1 239 ? -3.769 -15.646 3.954 1.00 96.56 239 ILE A CA 1
ATOM 1913 C C . ILE A 1 239 ? -3.378 -16.303 2.625 1.00 96.56 239 ILE A C 1
ATOM 1915 O O . ILE A 1 239 ? -4.046 -16.082 1.613 1.00 96.56 239 ILE A O 1
ATOM 1919 N N . PHE A 1 240 ? -2.325 -17.119 2.614 1.00 96.75 240 PHE A N 1
ATOM 1920 C CA . PHE A 1 240 ? -1.747 -17.685 1.403 1.00 96.75 240 PHE A CA 1
ATOM 1921 C C . PHE A 1 240 ? -2.149 -19.150 1.242 1.00 96.75 240 PHE A C 1
ATOM 1923 O O . PHE A 1 240 ? -1.955 -19.967 2.138 1.00 96.75 240 PHE A O 1
ATOM 1930 N N . ARG A 1 241 ? -2.653 -19.510 0.060 1.00 97.38 241 ARG A N 1
ATOM 1931 C CA . ARG A 1 241 ? -2.956 -20.901 -0.304 1.00 97.38 241 ARG A CA 1
ATOM 1932 C C . ARG A 1 241 ? -1.706 -21.777 -0.286 1.00 97.38 241 ARG A C 1
ATOM 1934 O O . ARG A 1 241 ? -1.759 -22.926 0.139 1.00 97.38 241 ARG A O 1
ATOM 1941 N N . ALA A 1 242 ? -0.599 -21.230 -0.775 1.00 95.50 242 ALA A N 1
ATOM 1942 C CA . ALA A 1 242 ? 0.707 -21.864 -0.770 1.00 95.50 242 ALA A CA 1
ATOM 1943 C C . ALA A 1 242 ? 1.793 -20.796 -0.636 1.00 95.50 242 ALA A C 1
ATOM 1945 O O . ALA A 1 242 ? 1.630 -19.669 -1.105 1.00 95.50 242 ALA A O 1
ATOM 1946 N N . LEU A 1 243 ? 2.917 -21.162 -0.022 1.00 93.12 243 LEU A N 1
ATOM 1947 C CA . LEU A 1 243 ? 4.086 -20.296 0.089 1.00 93.12 243 LEU A CA 1
ATOM 1948 C C . LEU A 1 243 ? 5.211 -20.793 -0.829 1.00 93.12 243 LEU A C 1
ATOM 1950 O O . LEU A 1 243 ? 5.433 -22.005 -0.903 1.00 93.12 243 LEU A O 1
ATOM 1954 N N . PRO A 1 244 ? 5.963 -19.879 -1.475 1.00 90.75 244 PRO A N 1
ATOM 1955 C CA . PRO A 1 244 ? 7.191 -20.223 -2.175 1.00 90.75 244 PRO A CA 1
ATOM 1956 C C . PRO A 1 244 ? 8.151 -21.054 -1.308 1.00 90.75 244 PRO A C 1
ATOM 1958 O O . PRO A 1 244 ? 8.287 -20.773 -0.107 1.00 90.75 244 PRO A O 1
ATOM 1961 N N . PRO A 1 245 ? 8.876 -22.024 -1.901 1.00 87.00 245 PRO A N 1
ATOM 1962 C CA . PRO A 1 245 ? 9.938 -22.750 -1.217 1.00 87.00 245 PRO A CA 1
ATOM 1963 C C . PRO A 1 245 ? 10.935 -21.803 -0.544 1.00 87.00 245 PRO A C 1
ATOM 1965 O O . PRO A 1 245 ? 11.270 -20.747 -1.083 1.00 87.00 245 PRO A O 1
ATOM 1968 N N . PHE A 1 246 ? 11.462 -22.205 0.616 1.00 77.12 246 PHE A N 1
ATOM 1969 C CA . PHE A 1 246 ? 12.400 -21.389 1.397 1.00 77.12 246 PHE A CA 1
ATOM 1970 C C . PHE A 1 246 ? 13.640 -20.954 0.595 1.00 77.12 246 PHE A C 1
ATOM 1972 O O . PHE A 1 246 ? 14.167 -19.866 0.806 1.00 77.12 246 PHE A O 1
ATOM 1979 N N . THR A 1 247 ? 14.066 -21.772 -0.371 1.00 73.31 247 THR A N 1
ATOM 1980 C CA . THR A 1 247 ? 15.211 -21.515 -1.256 1.00 73.31 247 THR A CA 1
ATOM 1981 C C . THR A 1 247 ? 14.985 -20.399 -2.280 1.00 73.31 247 THR A C 1
ATOM 1983 O O . THR A 1 247 ? 15.950 -19.950 -2.888 1.00 73.31 247 THR A O 1
ATOM 1986 N N . LEU A 1 248 ? 13.741 -19.951 -2.484 1.00 71.00 248 LEU A N 1
ATOM 1987 C CA . LEU A 1 248 ? 13.355 -18.941 -3.481 1.00 71.00 248 LEU A CA 1
ATOM 1988 C C . LEU A 1 248 ? 12.872 -17.626 -2.841 1.00 71.00 248 LEU A C 1
ATOM 1990 O O . LEU A 1 248 ? 12.177 -16.833 -3.477 1.00 71.00 248 LEU A O 1
ATOM 1994 N N . ARG A 1 249 ? 13.180 -17.391 -1.560 1.00 66.31 249 ARG A N 1
ATOM 1995 C CA . ARG A 1 249 ? 12.710 -16.201 -0.836 1.00 66.31 249 ARG A CA 1
ATOM 1996 C C . ARG A 1 249 ? 13.448 -14.934 -1.269 1.00 66.31 249 ARG A C 1
ATOM 1998 O O . ARG A 1 249 ? 14.615 -14.973 -1.645 1.00 66.31 249 ARG A O 1
ATOM 2005 N N . ALA A 1 250 ? 12.731 -13.810 -1.227 1.00 61.78 250 ALA A N 1
ATOM 2006 C CA . ALA A 1 250 ? 13.214 -12.527 -1.727 1.00 61.78 250 ALA A CA 1
ATOM 2007 C C . ALA A 1 250 ? 14.496 -12.074 -1.013 1.00 61.78 250 ALA A C 1
ATOM 2009 O O . ALA A 1 250 ? 14.580 -12.110 0.216 1.00 61.78 250 ALA A O 1
ATOM 2010 N N . SER A 1 251 ? 15.456 -11.552 -1.782 1.00 58.78 251 SER A N 1
ATOM 2011 C CA . SER A 1 251 ? 16.529 -10.723 -1.232 1.00 58.78 251 SER A CA 1
ATOM 2012 C C . SER A 1 251 ? 15.927 -9.402 -0.758 1.00 58.78 251 SER A C 1
ATOM 2014 O O . SER A 1 251 ? 15.673 -8.500 -1.555 1.00 58.78 251 SER A O 1
ATOM 2016 N N . ILE A 1 252 ? 15.695 -9.284 0.543 1.00 60.81 252 ILE A N 1
ATOM 2017 C CA . ILE A 1 252 ? 15.179 -8.068 1.170 1.00 60.81 252 ILE A CA 1
ATOM 2018 C C . ILE A 1 252 ? 16.315 -7.252 1.781 1.00 60.81 252 ILE A C 1
ATOM 2020 O O . ILE A 1 252 ? 17.238 -7.788 2.386 1.00 60.81 252 ILE A O 1
ATOM 2024 N N . ARG A 1 253 ? 16.228 -5.923 1.639 1.00 55.25 253 ARG A N 1
ATOM 2025 C CA . ARG A 1 253 ? 17.192 -4.991 2.245 1.00 55.25 253 ARG A CA 1
ATOM 2026 C C . ARG A 1 253 ? 17.133 -5.004 3.780 1.00 55.25 253 ARG A C 1
ATOM 2028 O O . ARG A 1 253 ? 18.147 -4.724 4.411 1.00 55.25 253 ARG A O 1
ATOM 2035 N N . HIS A 1 254 ? 15.977 -5.340 4.369 1.00 58.81 254 HIS A N 1
ATOM 2036 C CA . HIS A 1 254 ? 15.722 -5.300 5.815 1.00 58.81 254 HIS A CA 1
ATOM 2037 C C . HIS A 1 254 ? 14.736 -6.398 6.253 1.00 58.81 254 HIS A C 1
ATOM 2039 O O . HIS A 1 254 ? 13.803 -6.706 5.515 1.00 58.81 254 HIS A O 1
ATOM 2045 N N . GLY A 1 255 ? 14.912 -6.930 7.468 1.00 64.19 255 GLY A N 1
ATOM 2046 C CA . GLY A 1 255 ? 14.116 -8.035 8.023 1.00 64.19 255 GLY A CA 1
ATOM 2047 C C . GLY A 1 255 ? 14.810 -9.393 7.894 1.00 64.19 255 GLY A C 1
ATOM 2048 O O . GLY A 1 255 ? 15.877 -9.499 7.287 1.00 64.19 255 GLY A O 1
ATOM 2049 N N . SER A 1 256 ? 14.227 -10.438 8.484 1.00 73.94 256 SER A N 1
ATOM 2050 C CA . SER A 1 256 ? 14.722 -11.796 8.264 1.00 73.94 256 SER A CA 1
ATOM 2051 C C . SER A 1 256 ? 14.232 -12.289 6.903 1.00 73.94 256 SER A C 1
ATOM 2053 O O . SER A 1 256 ? 13.030 -12.216 6.643 1.00 73.94 256 SER A O 1
ATOM 2055 N N . PRO A 1 257 ? 15.086 -12.880 6.048 1.00 72.31 257 PRO A N 1
ATOM 2056 C CA . PRO A 1 257 ? 14.623 -13.624 4.873 1.00 72.31 257 PRO A CA 1
ATOM 2057 C C . PRO A 1 257 ? 13.593 -14.711 5.230 1.00 72.31 257 PRO A C 1
ATOM 2059 O O . PRO A 1 257 ? 12.815 -15.142 4.382 1.00 72.31 257 PRO A O 1
ATOM 2062 N N . ALA A 1 258 ? 13.549 -15.142 6.498 1.00 77.44 258 ALA A N 1
ATOM 2063 C CA . ALA A 1 258 ? 12.540 -16.060 7.008 1.00 77.44 258 ALA A CA 1
ATOM 2064 C C . ALA A 1 258 ? 11.112 -15.465 7.065 1.00 77.44 258 ALA A C 1
ATOM 2066 O O . ALA A 1 258 ? 10.146 -16.227 7.119 1.00 77.44 258 ALA A O 1
ATOM 2067 N N . ASP A 1 259 ? 10.957 -14.144 6.991 1.00 86.00 259 ASP A N 1
ATOM 2068 C CA . ASP A 1 259 ? 9.656 -13.482 7.154 1.00 86.00 259 ASP A CA 1
ATOM 2069 C C . ASP A 1 259 ? 8.980 -13.159 5.817 1.00 86.00 259 ASP A C 1
ATOM 2071 O O . ASP A 1 259 ? 7.814 -12.759 5.784 1.00 86.00 259 ASP A O 1
ATOM 2075 N N . PHE A 1 260 ? 9.699 -13.336 4.703 1.00 87.00 260 PHE A N 1
ATOM 2076 C CA . PHE A 1 260 ? 9.270 -12.905 3.377 1.00 87.00 260 PHE A CA 1
ATOM 2077 C C . PHE A 1 260 ? 9.285 -14.045 2.359 1.00 87.00 260 PHE A C 1
ATOM 2079 O O . PHE A 1 260 ? 10.075 -14.982 2.450 1.00 87.00 260 PHE A O 1
ATOM 2086 N N . ALA A 1 261 ? 8.437 -13.936 1.341 1.00 88.44 261 ALA A N 1
ATOM 2087 C CA . ALA A 1 261 ? 8.403 -14.839 0.200 1.00 88.44 261 ALA A CA 1
ATOM 2088 C C . ALA A 1 261 ? 8.312 -14.059 -1.120 1.00 88.44 261 ALA A C 1
ATOM 2090 O O . ALA A 1 261 ? 7.733 -12.974 -1.161 1.00 88.44 261 ALA A O 1
ATOM 2091 N N . SER A 1 262 ? 8.886 -14.605 -2.198 1.00 89.94 262 SER A N 1
ATOM 2092 C CA . SER A 1 262 ? 8.782 -14.022 -3.540 1.00 89.94 262 SER A CA 1
ATOM 2093 C C . SER A 1 262 ? 7.956 -14.922 -4.451 1.00 89.94 262 SER A C 1
ATOM 2095 O O . SER A 1 262 ? 8.446 -15.925 -4.970 1.00 89.94 262 SER A O 1
ATOM 2097 N N . PHE A 1 263 ? 6.687 -14.564 -4.644 1.00 92.12 263 PHE A N 1
ATOM 2098 C CA . PHE A 1 263 ? 5.834 -15.219 -5.639 1.00 92.12 263 PHE A CA 1
ATOM 2099 C C . PHE A 1 263 ? 6.311 -14.916 -7.061 1.00 92.12 263 PHE A C 1
ATOM 2101 O O . PHE A 1 263 ? 6.262 -15.796 -7.912 1.00 92.12 263 PHE A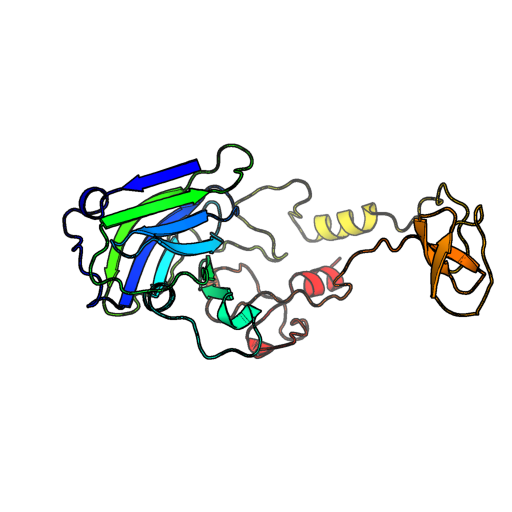 O 1
ATOM 2108 N N . GLU A 1 264 ? 6.863 -13.719 -7.288 1.00 90.19 264 GLU A N 1
ATOM 2109 C CA . GLU A 1 264 ? 7.528 -13.346 -8.537 1.00 90.19 264 GLU A CA 1
ATOM 2110 C C . GLU A 1 264 ? 8.646 -14.339 -8.872 1.00 90.19 264 GLU A C 1
ATOM 2112 O O . GLU A 1 264 ? 8.532 -15.045 -9.871 1.00 90.19 264 GLU A O 1
ATOM 2117 N N . ALA A 1 265 ? 9.673 -14.470 -8.020 1.00 89.62 265 ALA A N 1
ATOM 2118 C CA . ALA A 1 265 ? 10.797 -15.378 -8.265 1.00 89.62 265 ALA A CA 1
ATOM 2119 C C . ALA A 1 265 ? 10.338 -16.836 -8.427 1.00 89.62 265 ALA A C 1
ATOM 2121 O O . ALA A 1 265 ? 10.857 -17.569 -9.271 1.00 89.62 265 ALA A O 1
ATOM 2122 N N . TRP A 1 266 ? 9.324 -17.248 -7.660 1.00 91.69 266 TRP A N 1
ATOM 2123 C CA . TRP A 1 266 ? 8.739 -18.576 -7.795 1.00 91.69 266 TRP A CA 1
ATOM 2124 C C . TRP A 1 266 ? 8.046 -18.778 -9.147 1.00 91.69 266 TRP A C 1
ATOM 2126 O O . TRP A 1 266 ? 8.199 -19.832 -9.761 1.00 91.69 266 TRP A O 1
ATOM 2136 N N . ASN A 1 267 ? 7.329 -17.774 -9.651 1.00 93.06 267 ASN A N 1
ATOM 2137 C CA . ASN A 1 267 ? 6.734 -17.795 -10.986 1.00 93.06 267 ASN A CA 1
ATOM 2138 C C . ASN A 1 267 ? 7.810 -17.781 -12.082 1.00 93.06 267 ASN A C 1
ATOM 2140 O O . ASN A 1 267 ? 7.661 -18.506 -13.063 1.00 93.06 267 ASN A O 1
ATOM 2144 N N . LEU A 1 268 ? 8.930 -17.062 -11.902 1.00 91.19 268 LEU A N 1
ATOM 2145 C CA . LEU A 1 268 ? 10.039 -17.075 -12.871 1.00 91.19 268 LEU A CA 1
ATOM 2146 C C . LEU A 1 268 ? 10.645 -18.472 -13.061 1.00 91.19 268 LEU A C 1
ATOM 2148 O O . LEU A 1 268 ? 11.119 -18.778 -14.150 1.00 91.19 268 LEU A O 1
ATOM 2152 N N . HIS A 1 269 ? 10.652 -19.294 -12.008 1.00 90.88 269 HIS A N 1
ATOM 2153 C CA . HIS A 1 269 ? 11.167 -20.665 -12.051 1.00 90.88 269 HIS A CA 1
ATOM 2154 C C . HIS A 1 269 ? 10.171 -21.670 -12.653 1.00 90.88 269 HIS A C 1
ATOM 2156 O O . HIS A 1 269 ? 10.572 -22.748 -13.082 1.00 90.88 269 HIS A O 1
ATOM 2162 N N . ARG A 1 270 ? 8.873 -21.342 -12.639 1.00 92.31 270 ARG A N 1
ATOM 2163 C CA . ARG A 1 270 ? 7.779 -22.243 -13.037 1.00 92.31 270 ARG A CA 1
ATOM 2164 C C . ARG A 1 270 ? 7.258 -22.004 -14.462 1.00 92.31 270 ARG A C 1
ATOM 2166 O O . ARG A 1 270 ? 6.638 -22.907 -15.024 1.00 92.31 270 ARG A O 1
ATOM 2173 N N . ARG A 1 271 ? 7.461 -20.800 -14.999 1.00 85.56 271 ARG A N 1
ATOM 2174 C CA . ARG A 1 271 ? 7.023 -20.380 -16.342 1.00 85.56 271 ARG A CA 1
ATOM 2175 C C . ARG A 1 271 ? 7.797 -21.034 -17.489 1.00 85.56 271 ARG A C 1
ATOM 2177 O O . ARG A 1 271 ? 8.950 -21.458 -17.262 1.00 85.56 271 ARG A O 1
#

Radius of gyration: 24.56 Å; chains: 1; bounding box: 56×50×64 Å

pLDDT: mean 90.59, std 8.79, range [55.25, 98.19]

Sequence (271 aa):
MEYQWLPQDLQPALPTDWTPYAFLVLELKASSPQYFELALHTPQGARSVRFHPFQGVWVRAAVPLHHFREPLKAGHDLASLGNKPRKTFFVNFHKNQGPLDRVDTISIRIDHPVGQPTVEVRSFRLEKEDPGDAVLGDLPLVDEFGQWILEDLPGKAQSLEDLQASWKREGFEQPASPYQNSRYGGFLGARGEPTGFFRVEQIDGRWWFVDPDGYLFFSSGVDCIAPAGGTHVAGREEIFRALPPFTLRASIRHGSPADFASFEAWNLHRR